Protein AF-A0A2H6FKZ3-F1 (afdb_monomer)

Secondary structure (DSSP, 8-state):
--S--STTTTSEEE-TTS-EEETTSHHHHHHHHHHHHHHHHHHHHHH---HHHHHHHHHHHHHHHHHHHHHHTTTSSSPPPSS---HHHHHHHHHHHHHHHHH--PPSS-B---SSHHHHHHHHHHHHHHHHHHHHHHHHHTT----HHHHHHHHHHHHHHHHHHHHHHHTTSPPPBPPGGGGS----HHHHHHHHHHHHHHHHHHHHHHHHHHHHT---THHHHHHHHHHHHHTSS--

pLDDT: mean 84.77, std 15.31, range [46.84, 98.75]

Mean predicted aligned error: 13.42 Å

Foldseek 3Di:
DDPDDCPCVVQWDAFPQGDIGGCPDLLNVLLVLLVVLLVLLVVLLVQFPDPVSVVVSVVVSVLSVQLSNQSSCLVVNGDHDPDHQDPVLLVVLVVLLVVLVVVDDDDPADWDFDLDDSLNSLLVSLVSLVSSLVSVVVCVVVSSDDDVNSNSNSVSVSSSSNSSSQVSNVVPHHTDHDDVVVVPDCPPPVVVVVCCVVVVVVVVVVVVVVVVCVVVPPPDPVVVVVVVVVVVVVVPPPD

Nearest PDB structures (foldseek):
  3ke5-assembly1_C  TM=8.944E-01  e=6.733E-10  Bacillus cereus ATCC 14579
  3gah-assembly1_A  TM=8.910E-01  e=6.392E-10  Limosilactobacillus reuteri
  3ke4-assembly1_B  TM=8.996E-01  e=1.374E-08  Bacillus cereus ATCC 14579
  7ruv-assembly2_C-4  TM=8.782E-01  e=8.798E-07  Homo sapiens
  7ruu-assembly2_C  TM=8.891E-01  e=1.559E-06  Homo sapiens

Solvent-accessible surface area (backbone atoms only — not comparable to full-atom values): 13290 Å² total; per-residue (Å²): 132,79,89,79,78,72,78,46,75,86,49,34,44,67,37,86,31,66,51,80,41,53,57,86,36,67,53,48,50,34,30,48,30,34,51,52,17,41,50,33,41,50,53,18,41,73,61,44,82,53,66,67,58,37,51,52,48,56,51,50,45,54,49,42,52,35,46,29,54,46,45,34,36,33,81,72,82,45,62,82,76,91,64,70,72,39,66,69,60,34,52,54,47,52,52,54,36,52,61,45,56,77,74,48,89,74,71,91,75,54,64,55,82,64,80,36,70,29,24,35,32,24,52,53,17,27,52,30,34,52,51,23,40,55,44,48,52,50,33,33,76,71,71,42,46,85,68,65,42,51,58,55,33,37,56,49,47,34,54,37,32,49,50,51,19,51,52,57,17,57,76,79,45,70,74,49,69,58,55,74,77,72,64,59,69,80,72,51,63,66,60,60,47,49,51,51,52,56,51,47,52,52,53,53,50,52,53,48,53,54,52,48,49,61,63,73,62,56,76,64,74,64,62,60,55,55,57,54,53,55,61,58,59,70,68,72,80,78,126

Radius of gyration: 34.93 Å; Cα contacts (8 Å, |Δi|>4): 238; chains: 1; bounding box: 94×82×69 Å

Sequence (239 aa):
MKISTKKGDGGYTSTLGGERIPKHHLITEAVGAIDEANSLLGLARASAEDKKIQRIILHVQKDLFVIGAQLSFADGKGRKQKKQISDLSVRWLERLVNELEEVLSLPPGFVAFGGEISASQMDVARTGVRKAERIAVRMQSEGLLENPDLLKYLNRLSDLIFLLAAYEENSGRERKKISLSSLSVQLSDSVFRKWFIVGGFVVISLVMVLSLLLIFHRPSTDTMSEMMNMHMQEGMHKK

Structure (mmCIF, N/CA/C/O backbone):
data_AF-A0A2H6FKZ3-F1
#
_entry.id   AF-A0A2H6FKZ3-F1
#
loop_
_atom_site.group_PDB
_atom_site.id
_atom_site.type_symbol
_atom_site.label_atom_id
_atom_site.label_alt_id
_atom_site.label_comp_id
_atom_site.label_asym_id
_atom_site.label_entity_id
_atom_site.label_seq_id
_atom_site.pdbx_PDB_ins_code
_atom_site.Cartn_x
_atom_site.Cartn_y
_atom_site.Cartn_z
_atom_site.occupancy
_atom_site.B_iso_or_equiv
_atom_site.auth_seq_id
_atom_site.auth_comp_id
_atom_site.auth_asym_id
_atom_site.auth_atom_id
_atom_site.pdbx_PDB_model_num
ATOM 1 N N . MET A 1 1 ? 7.135 -13.875 25.448 1.00 62.00 1 MET A N 1
ATOM 2 C CA . MET A 1 1 ? 5.672 -13.626 25.472 1.00 62.00 1 MET A CA 1
ATOM 3 C C . MET A 1 1 ? 5.014 -14.618 24.514 1.00 62.00 1 MET A C 1
ATOM 5 O O . MET A 1 1 ? 5.587 -14.840 23.455 1.00 62.00 1 MET A O 1
ATOM 9 N N . LYS A 1 2 ? 3.901 -15.281 24.873 1.00 79.56 2 LYS A N 1
ATOM 10 C CA . 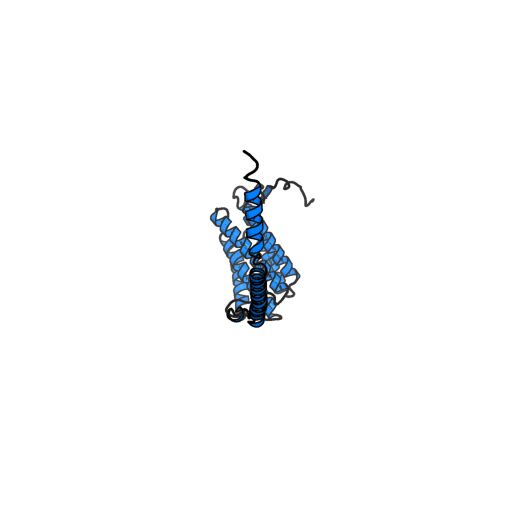LYS A 1 2 ? 3.226 -16.220 23.950 1.00 79.56 2 LYS A CA 1
ATOM 11 C C . LYS A 1 2 ? 2.504 -15.436 22.852 1.00 79.56 2 LYS A C 1
ATOM 13 O O . LYS A 1 2 ? 1.779 -14.500 23.167 1.00 79.56 2 LYS A O 1
ATOM 18 N N . ILE A 1 3 ? 2.688 -15.848 21.598 1.00 84.62 3 ILE A N 1
ATOM 19 C CA . ILE A 1 3 ? 2.020 -15.240 20.436 1.00 84.62 3 ILE A CA 1
ATOM 20 C C . ILE A 1 3 ? 0.513 -15.545 20.466 1.00 84.62 3 ILE A C 1
ATOM 22 O O . ILE A 1 3 ? -0.309 -14.653 20.286 1.00 84.62 3 ILE A O 1
ATOM 26 N N . SER A 1 4 ? 0.130 -16.794 20.755 1.00 90.06 4 SER A N 1
ATOM 27 C CA . SER A 1 4 ? -1.281 -17.191 20.829 1.00 90.06 4 SER A CA 1
ATOM 28 C C . SER A 1 4 ? -1.861 -16.992 22.230 1.00 90.06 4 SER A C 1
ATOM 30 O O . SER A 1 4 ? -1.335 -17.518 23.215 1.00 90.06 4 SER A O 1
ATOM 32 N N . THR A 1 5 ? -2.971 -16.253 22.306 1.00 91.31 5 THR A N 1
ATOM 33 C CA . THR A 1 5 ? -3.713 -15.985 23.551 1.00 91.31 5 THR A CA 1
ATOM 34 C C . THR A 1 5 ? -5.093 -16.644 23.597 1.00 91.31 5 THR A C 1
ATOM 36 O O . THR A 1 5 ? -5.726 -16.603 24.648 1.00 91.31 5 THR A O 1
ATOM 39 N N . LYS A 1 6 ? -5.581 -17.208 22.478 1.00 92.12 6 LYS A N 1
ATOM 40 C CA . LYS A 1 6 ? -6.942 -17.769 22.293 1.00 92.12 6 LYS A CA 1
ATOM 41 C C . LYS A 1 6 ? -8.112 -16.799 22.539 1.00 92.12 6 LYS A C 1
ATOM 43 O O . LYS A 1 6 ? -9.274 -17.145 22.358 1.00 92.12 6 LYS A O 1
ATOM 48 N N . LYS A 1 7 ? -7.841 -15.533 22.883 1.00 91.44 7 LYS A N 1
ATOM 49 C CA . LYS A 1 7 ? -8.878 -14.511 23.127 1.00 91.44 7 LYS A CA 1
ATOM 50 C C . LYS A 1 7 ? -9.714 -14.186 21.882 1.00 91.44 7 LYS A C 1
ATOM 52 O O . LYS A 1 7 ? -10.772 -13.576 22.010 1.00 91.44 7 LYS A O 1
ATOM 57 N N . GLY A 1 8 ? -9.239 -14.551 20.693 1.00 93.69 8 GLY A N 1
ATOM 58 C CA . GLY A 1 8 ? -9.929 -14.301 19.430 1.00 93.69 8 GLY A CA 1
ATOM 59 C C . GLY A 1 8 ? -10.776 -15.460 18.905 1.00 93.69 8 GLY A C 1
ATOM 60 O O . GLY A 1 8 ? -11.327 -15.327 17.810 1.00 93.69 8 GLY A O 1
ATOM 61 N N . ASP A 1 9 ? -10.867 -16.578 19.630 1.00 96.00 9 ASP A N 1
ATOM 62 C CA . ASP A 1 9 ? -11.513 -17.809 19.143 1.00 96.00 9 ASP A CA 1
ATOM 63 C C . ASP A 1 9 ? -13.029 -17.629 18.963 1.00 96.00 9 ASP A C 1
ATOM 65 O O . ASP A 1 9 ? -13.613 -18.179 18.039 1.00 96.00 9 ASP A O 1
ATOM 69 N N . GLY A 1 10 ? -13.651 -16.753 19.758 1.00 96.31 10 GLY A N 1
ATOM 70 C CA . GLY A 1 10 ? -15.064 -16.382 19.613 1.00 96.31 10 GLY A CA 1
ATOM 71 C C . GLY A 1 10 ? -15.379 -15.429 18.451 1.00 96.31 10 GLY A C 1
ATOM 72 O O . GLY A 1 10 ? -16.470 -14.879 18.414 1.00 96.31 10 GLY A O 1
ATOM 73 N N . GLY A 1 11 ? -14.433 -15.157 17.542 1.00 97.00 11 GLY A N 1
ATOM 74 C CA . GLY A 1 11 ? -14.666 -14.289 16.376 1.00 97.00 11 GLY A CA 1
ATOM 75 C C . GLY A 1 11 ? -14.472 -12.785 16.614 1.00 97.00 11 GLY A C 1
ATOM 76 O O . GLY A 1 11 ? -14.743 -11.988 15.717 1.00 97.00 11 GLY A O 1
ATOM 77 N N . TYR A 1 12 ? -13.953 -12.387 17.778 1.00 96.81 12 TYR A N 1
ATOM 78 C CA . TYR A 1 12 ? -13.683 -10.989 18.142 1.00 96.81 12 TYR A CA 1
ATOM 79 C C . TYR A 1 12 ? -12.183 -10.695 18.232 1.00 96.81 12 TYR A C 1
ATOM 81 O O . TYR A 1 12 ? -11.366 -11.591 18.439 1.00 96.81 12 TYR A O 1
ATOM 89 N N . THR A 1 13 ? -11.812 -9.426 18.124 1.00 95.19 13 THR A N 1
ATOM 90 C CA . THR A 1 13 ? -10.448 -8.925 18.328 1.00 95.19 13 THR A CA 1
ATOM 91 C C . THR A 1 13 ? -10.483 -7.583 19.058 1.00 95.19 13 THR A C 1
ATOM 93 O O . THR A 1 13 ? -11.557 -7.014 19.243 1.00 95.19 13 THR A O 1
ATOM 96 N N . SER A 1 14 ? -9.332 -7.098 19.516 1.00 93.06 14 SER A N 1
ATOM 97 C CA . SER A 1 14 ? -9.212 -5.768 20.119 1.00 93.06 14 SER A CA 1
ATOM 98 C C . SER A 1 14 ? -8.507 -4.809 19.167 1.00 93.06 14 SER A C 1
ATOM 100 O O . SER A 1 14 ? -7.463 -5.162 18.618 1.00 93.06 14 SER A O 1
ATOM 102 N N . THR A 1 15 ? -9.054 -3.606 18.993 1.00 9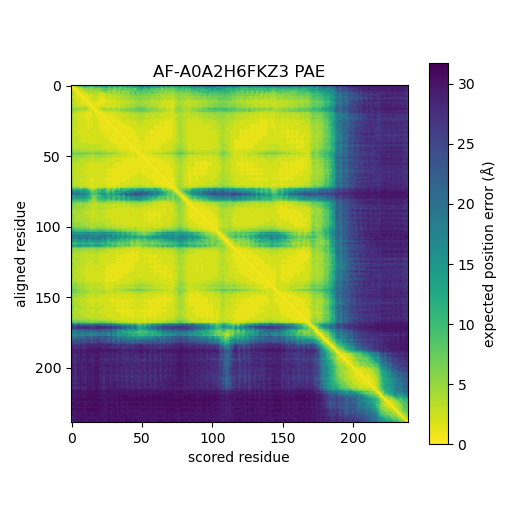2.38 15 THR A N 1
ATOM 103 C CA . THR A 1 15 ? -8.369 -2.499 18.316 1.00 92.38 15 THR A CA 1
ATOM 104 C C . THR A 1 15 ? -7.185 -2.021 19.155 1.00 92.38 15 THR A C 1
ATOM 106 O O . THR A 1 15 ? -7.127 -2.263 20.366 1.00 92.38 15 THR A O 1
ATOM 109 N N . LEU A 1 16 ? -6.236 -1.302 18.548 1.00 88.75 16 LEU A N 1
ATOM 110 C CA . LEU A 1 16 ? -5.185 -0.622 19.315 1.00 88.75 16 LEU A CA 1
ATOM 111 C C . LEU A 1 16 ? -5.764 0.469 20.236 1.00 88.75 16 LEU A C 1
ATOM 113 O O . LEU A 1 16 ? -5.149 0.795 21.256 1.00 88.75 16 LEU A O 1
ATOM 117 N N . GLY A 1 17 ? -6.961 0.977 19.916 1.00 83.12 17 GLY A N 1
ATOM 118 C CA . GLY A 1 17 ? -7.767 1.851 20.772 1.00 83.12 17 GLY A CA 1
ATOM 119 C C . GLY A 1 17 ? -8.284 1.179 22.048 1.00 83.12 17 GLY A C 1
ATOM 120 O O . GLY A 1 17 ? -8.586 1.877 23.015 1.00 83.12 17 GLY A O 1
ATOM 121 N N . GLY A 1 18 ? -8.304 -0.157 22.091 1.00 85.81 18 GLY A N 1
ATOM 122 C CA . GLY A 1 18 ? -8.776 -0.962 23.220 1.00 85.81 18 GLY A CA 1
ATOM 123 C C . GLY A 1 18 ? -10.209 -1.480 23.070 1.00 85.81 18 GLY A C 1
ATOM 124 O O . GLY A 1 18 ? -10.659 -2.248 23.920 1.00 85.81 18 GLY A O 1
ATOM 125 N N . GLU A 1 19 ? -10.913 -1.119 21.996 1.00 88.06 19 GLU A N 1
ATOM 126 C CA . GLU A 1 19 ? -12.279 -1.576 21.731 1.00 88.06 19 GLU A CA 1
ATOM 127 C C . GLU A 1 19 ? -12.292 -3.038 21.274 1.00 88.06 19 GLU A C 1
ATOM 129 O O . GLU A 1 19 ? -11.416 -3.480 20.531 1.00 88.06 19 GLU A O 1
ATOM 134 N N . ARG A 1 20 ? -13.284 -3.817 21.721 1.00 93.12 20 ARG A N 1
ATOM 135 C CA . ARG A 1 20 ? -13.476 -5.210 21.299 1.00 93.12 20 ARG A CA 1
ATOM 136 C C . ARG A 1 20 ? -14.486 -5.251 20.150 1.00 93.12 20 ARG A C 1
ATOM 138 O O . ARG A 1 20 ? -15.674 -5.061 20.378 1.00 93.12 20 ARG A O 1
ATOM 145 N N . ILE A 1 21 ? -14.019 -5.547 18.941 1.00 94.19 21 ILE A N 1
ATOM 146 C CA . ILE A 1 21 ? -14.825 -5.558 17.710 1.00 94.19 21 ILE A CA 1
ATOM 147 C C . ILE A 1 21 ? -14.873 -6.961 17.090 1.00 94.19 21 ILE A C 1
ATOM 149 O O . ILE A 1 21 ? -13.950 -7.758 17.304 1.00 94.19 21 ILE A O 1
ATOM 153 N N . PRO A 1 22 ? -15.927 -7.316 16.334 1.00 96.88 22 PRO A N 1
ATOM 154 C CA . PRO A 1 22 ? -15.927 -8.561 15.575 1.00 96.88 22 PRO A CA 1
ATOM 155 C C . PRO A 1 22 ? -14.852 -8.520 14.477 1.00 96.88 22 PRO A C 1
ATOM 157 O O . PRO A 1 22 ? -14.563 -7.469 13.911 1.00 96.88 22 PRO A O 1
ATOM 160 N N . LYS A 1 23 ? -14.261 -9.670 14.133 1.00 97.44 23 LYS A N 1
ATOM 161 C CA . LYS A 1 23 ? -13.166 -9.756 13.143 1.00 97.44 23 LYS A CA 1
ATOM 162 C C . LYS A 1 23 ? -13.565 -9.344 11.719 1.00 97.44 23 LYS A C 1
ATOM 164 O O . LYS A 1 23 ? -12.689 -9.035 10.924 1.00 97.44 23 LYS A O 1
ATOM 169 N N . HIS A 1 24 ? -14.859 -9.340 11.403 1.00 96.75 24 HIS A N 1
ATOM 170 C CA . HIS A 1 24 ? -15.389 -8.873 10.117 1.00 96.75 24 HIS A CA 1
ATOM 171 C C . HIS A 1 24 ? -15.692 -7.364 10.101 1.00 96.75 24 HIS A C 1
ATOM 173 O O . HIS A 1 24 ? -16.240 -6.861 9.127 1.00 96.75 24 HIS A O 1
ATOM 179 N N . HIS A 1 25 ? -15.396 -6.638 11.184 1.00 96.94 25 HIS A N 1
ATOM 180 C CA . HIS A 1 25 ? -15.590 -5.192 11.242 1.00 96.94 25 HIS A CA 1
ATOM 181 C C . HIS A 1 25 ? -14.667 -4.471 10.250 1.00 96.94 25 HIS A C 1
ATOM 183 O O . HIS A 1 25 ? -13.508 -4.862 10.089 1.00 96.94 25 HIS A O 1
ATOM 189 N N . LEU A 1 26 ? -15.137 -3.363 9.670 1.00 97.00 26 LEU A N 1
ATOM 190 C CA . LEU A 1 26 ? -14.435 -2.627 8.613 1.00 97.00 26 LEU A CA 1
ATOM 191 C C . LEU A 1 26 ? -13.015 -2.183 9.014 1.00 97.00 26 LEU A C 1
ATOM 193 O O . LEU A 1 26 ? -12.083 -2.305 8.227 1.00 97.00 26 LEU A O 1
ATOM 197 N N . ILE A 1 27 ? -12.816 -1.761 10.269 1.00 95.94 27 ILE A N 1
ATOM 198 C CA . ILE A 1 27 ? -11.476 -1.468 10.826 1.00 95.94 27 ILE A CA 1
ATOM 199 C C . ILE A 1 27 ? -10.536 -2.679 10.702 1.00 95.94 27 ILE A C 1
ATOM 201 O O . ILE A 1 27 ? -9.380 -2.532 10.317 1.00 95.94 27 ILE A O 1
ATOM 205 N N . THR A 1 28 ? -11.018 -3.883 11.026 1.00 96.81 28 THR A N 1
ATOM 206 C CA . THR A 1 28 ? -10.193 -5.100 10.957 1.00 96.81 28 THR A CA 1
ATOM 207 C C . THR A 1 28 ? -9.902 -5.478 9.507 1.00 96.81 28 THR A C 1
ATOM 209 O O . THR A 1 28 ? -8.773 -5.851 9.197 1.00 96.81 28 THR A O 1
ATOM 212 N N . GLU A 1 29 ? -10.883 -5.325 8.613 1.00 98.12 29 GLU A N 1
ATOM 213 C CA . GLU A 1 29 ? -10.705 -5.533 7.172 1.00 98.12 29 GLU A CA 1
ATOM 214 C C . GLU A 1 29 ? -9.631 -4.595 6.595 1.00 98.12 29 GLU A C 1
ATOM 216 O O . GLU A 1 29 ? -8.731 -5.042 5.885 1.00 98.12 29 GLU A O 1
ATOM 221 N N . ALA A 1 30 ? -9.670 -3.311 6.959 1.00 97.81 30 ALA A N 1
ATOM 222 C CA . ALA A 1 30 ? -8.716 -2.311 6.491 1.00 97.81 30 ALA A CA 1
ATOM 223 C C . ALA A 1 30 ? -7.293 -2.574 7.000 1.00 97.81 30 ALA A C 1
ATOM 225 O O . ALA A 1 30 ? -6.342 -2.567 6.219 1.00 97.81 30 ALA A O 1
ATOM 226 N N . VAL A 1 31 ? -7.144 -2.858 8.299 1.00 97.62 31 VAL A N 1
ATOM 227 C CA . VAL A 1 31 ? -5.843 -3.200 8.896 1.00 97.62 31 VAL A CA 1
ATOM 228 C C . VAL A 1 31 ? -5.276 -4.476 8.268 1.00 97.62 31 VAL A C 1
ATOM 230 O O . VAL A 1 31 ? -4.093 -4.514 7.939 1.00 97.62 31 VAL A O 1
ATOM 233 N N . GLY A 1 32 ? -6.116 -5.490 8.040 1.00 98.31 32 GLY A N 1
ATOM 234 C CA . GLY A 1 32 ? -5.712 -6.726 7.370 1.00 98.31 32 GLY A CA 1
ATOM 235 C C . GLY A 1 32 ? -5.273 -6.507 5.921 1.00 98.31 32 GLY A C 1
ATOM 236 O O . GLY A 1 32 ? -4.261 -7.058 5.503 1.00 98.31 32 GLY A O 1
ATOM 237 N N . ALA A 1 33 ? -5.974 -5.660 5.163 1.00 98.62 33 ALA A N 1
ATOM 238 C CA . ALA A 1 33 ? -5.594 -5.337 3.788 1.00 98.62 33 ALA A CA 1
ATOM 239 C C . ALA A 1 33 ? -4.255 -4.580 3.705 1.00 98.62 33 ALA A C 1
ATOM 241 O O . ALA A 1 33 ? -3.469 -4.812 2.787 1.00 98.62 33 ALA A O 1
ATOM 242 N N . ILE A 1 34 ? -3.972 -3.702 4.673 1.00 98.56 34 ILE A N 1
ATOM 243 C CA . ILE A 1 34 ? -2.667 -3.039 4.792 1.00 98.56 34 ILE A CA 1
ATOM 244 C C . ILE A 1 34 ? -1.562 -4.048 5.122 1.00 98.56 34 ILE A C 1
ATOM 246 O O . ILE A 1 34 ? -0.491 -3.984 4.521 1.00 98.56 34 ILE A O 1
ATOM 250 N N . ASP A 1 35 ? -1.813 -4.991 6.032 1.00 98.56 35 ASP A N 1
ATOM 251 C CA . ASP A 1 35 ? -0.850 -6.037 6.400 1.00 98.56 35 ASP A CA 1
ATOM 252 C C . ASP A 1 35 ? -0.560 -7.002 5.234 1.00 98.56 35 ASP A C 1
ATOM 254 O O . ASP A 1 35 ? 0.593 -7.354 4.973 1.00 98.56 35 ASP A O 1
ATOM 258 N N . GLU A 1 36 ? -1.588 -7.351 4.455 1.00 98.69 36 GLU A N 1
ATOM 259 C CA . GLU A 1 36 ? -1.465 -8.121 3.213 1.00 98.69 36 GLU A CA 1
ATOM 260 C C . GLU A 1 36 ? -0.582 -7.384 2.191 1.00 98.69 36 GLU A C 1
ATOM 262 O O . GLU A 1 36 ? 0.395 -7.947 1.694 1.00 98.69 36 GLU A O 1
ATOM 267 N N . ALA A 1 37 ? -0.860 -6.101 1.928 1.00 98.69 37 ALA A N 1
ATOM 268 C CA . ALA A 1 37 ? -0.053 -5.280 1.024 1.00 98.69 37 ALA A CA 1
ATOM 269 C C . ALA A 1 37 ? 1.406 -5.155 1.502 1.00 98.69 37 ALA A C 1
ATOM 271 O O . ALA A 1 37 ? 2.343 -5.273 0.710 1.00 98.69 37 ALA A O 1
ATOM 272 N N . ASN A 1 38 ? 1.609 -4.967 2.808 1.00 98.69 38 ASN A N 1
ATOM 273 C CA . ASN A 1 38 ? 2.929 -4.868 3.421 1.00 98.69 38 ASN A CA 1
ATOM 274 C C . ASN A 1 38 ? 3.719 -6.185 3.317 1.00 98.69 38 ASN A C 1
ATOM 276 O O . ASN A 1 38 ? 4.924 -6.175 3.056 1.00 98.69 38 ASN A O 1
ATOM 280 N N . SER A 1 39 ? 3.040 -7.323 3.467 1.00 98.69 39 SER A N 1
ATOM 281 C CA . SER A 1 39 ? 3.627 -8.658 3.318 1.00 98.69 39 SER A CA 1
ATOM 282 C C . SER A 1 39 ? 4.053 -8.936 1.875 1.00 98.69 39 SER A C 1
ATOM 284 O O . SER A 1 39 ? 5.165 -9.414 1.644 1.00 98.69 39 SER A O 1
ATOM 286 N N . LEU A 1 40 ? 3.220 -8.563 0.897 1.00 98.56 40 LEU A N 1
ATOM 287 C CA . LEU A 1 40 ? 3.544 -8.671 -0.531 1.00 98.56 40 LEU A CA 1
ATOM 288 C C . LEU A 1 40 ? 4.756 -7.806 -0.909 1.00 98.56 40 LEU A C 1
ATOM 290 O O . LEU A 1 40 ? 5.651 -8.266 -1.617 1.00 98.56 40 LEU A O 1
ATOM 294 N N . LEU A 1 41 ? 4.843 -6.585 -0.372 1.00 98.56 41 LEU A N 1
ATOM 295 C CA . LEU A 1 41 ? 6.036 -5.745 -0.512 1.00 98.56 41 LEU A CA 1
ATOM 296 C C . LEU A 1 41 ? 7.271 -6.369 0.148 1.00 98.56 41 LEU A C 1
ATOM 298 O O . LEU A 1 41 ? 8.378 -6.235 -0.368 1.00 98.56 41 LEU A O 1
ATOM 302 N N . GLY A 1 42 ? 7.098 -7.072 1.268 1.00 98.50 42 GLY A N 1
ATOM 303 C CA . GLY A 1 42 ? 8.172 -7.822 1.917 1.00 98.50 42 GLY A CA 1
ATOM 304 C C . GLY A 1 42 ? 8.749 -8.911 1.014 1.00 98.50 42 GLY A C 1
ATOM 305 O O . GLY A 1 42 ? 9.970 -9.053 0.947 1.00 98.50 42 GLY A O 1
ATOM 306 N N . LEU A 1 43 ? 7.883 -9.622 0.286 1.00 98.12 43 LEU A N 1
ATOM 307 C CA . LEU A 1 43 ? 8.290 -10.617 -0.703 1.00 98.12 43 LEU A CA 1
ATOM 308 C C . LEU A 1 43 ? 9.077 -9.971 -1.854 1.00 98.12 43 LEU A C 1
ATOM 310 O O . LEU A 1 43 ? 10.195 -10.399 -2.132 1.00 98.12 43 LEU A O 1
ATOM 314 N N . ALA A 1 44 ? 8.547 -8.893 -2.442 1.00 97.44 44 ALA A N 1
ATOM 315 C CA . ALA A 1 44 ? 9.223 -8.144 -3.504 1.00 97.44 44 ALA A CA 1
ATOM 316 C C . ALA A 1 44 ? 10.588 -7.587 -3.064 1.00 97.44 44 ALA A C 1
ATOM 318 O O . ALA A 1 44 ? 11.570 -7.647 -3.797 1.00 97.44 44 ALA A O 1
ATOM 319 N N . ARG A 1 45 ? 10.687 -7.074 -1.832 1.00 98.00 45 ARG A N 1
ATOM 320 C CA . ARG A 1 45 ? 11.949 -6.569 -1.273 1.00 98.00 45 ARG A CA 1
ATOM 321 C C . ARG A 1 45 ? 12.995 -7.665 -1.099 1.00 98.00 45 ARG A C 1
ATOM 323 O O . ARG A 1 45 ? 14.183 -7.383 -1.220 1.00 98.00 45 ARG A O 1
ATOM 330 N N . ALA A 1 46 ? 12.570 -8.871 -0.729 1.00 97.81 46 ALA A N 1
ATOM 331 C CA . ALA A 1 46 ? 13.477 -9.989 -0.498 1.00 97.81 46 ALA A CA 1
ATOM 332 C C . ALA A 1 46 ? 14.069 -10.545 -1.802 1.00 97.81 46 ALA A C 1
ATOM 334 O O . ALA A 1 46 ? 15.172 -11.084 -1.765 1.00 97.81 46 ALA A O 1
ATOM 335 N N . SER A 1 47 ? 13.353 -10.411 -2.922 1.00 95.81 47 SER A N 1
ATOM 336 C CA . SER A 1 47 ? 13.782 -10.875 -4.246 1.00 95.81 47 SER A CA 1
ATOM 337 C C . SER A 1 47 ? 14.470 -9.802 -5.093 1.00 95.81 47 SER A C 1
ATOM 339 O O . SER A 1 47 ? 15.199 -10.160 -6.009 1.00 95.81 47 SER A O 1
ATOM 341 N N . ALA A 1 48 ? 14.254 -8.513 -4.810 1.00 94.56 48 ALA A N 1
ATOM 342 C CA . ALA A 1 48 ? 14.893 -7.420 -5.541 1.00 94.56 48 ALA A CA 1
ATOM 343 C C . ALA A 1 48 ? 16.417 -7.414 -5.351 1.00 94.56 48 ALA A C 1
ATOM 345 O O . ALA A 1 48 ? 16.904 -7.568 -4.226 1.00 94.56 48 ALA A O 1
ATOM 346 N N . GLU A 1 49 ? 17.168 -7.162 -6.422 1.00 90.06 49 GLU A N 1
ATOM 347 C CA . GLU A 1 49 ? 18.634 -7.074 -6.372 1.00 90.06 49 GLU A CA 1
ATOM 348 C C . GLU A 1 49 ? 19.112 -5.643 -6.073 1.00 90.06 49 GLU A C 1
ATOM 350 O O . GLU A 1 49 ? 20.083 -5.446 -5.329 1.00 90.06 49 GLU A O 1
ATOM 355 N N . ASP A 1 50 ? 18.388 -4.630 -6.565 1.00 92.75 50 ASP A N 1
ATOM 356 C CA . ASP A 1 50 ? 18.748 -3.226 -6.377 1.00 92.75 50 ASP A CA 1
ATOM 357 C C . ASP A 1 50 ? 18.551 -2.763 -4.919 1.00 92.75 50 ASP A C 1
ATOM 359 O O . ASP A 1 50 ? 17.447 -2.692 -4.361 1.00 92.75 50 ASP A O 1
ATOM 363 N N . LYS A 1 51 ? 19.658 -2.349 -4.289 1.00 95.25 51 LYS A N 1
ATOM 364 C CA . LYS A 1 51 ? 19.674 -1.781 -2.934 1.00 95.25 51 LYS A CA 1
ATOM 365 C C . LYS A 1 51 ? 18.850 -0.502 -2.803 1.00 95.25 51 LYS A C 1
ATOM 367 O O . LYS A 1 51 ? 18.345 -0.248 -1.706 1.00 95.25 51 LYS A O 1
ATOM 372 N N . LYS A 1 52 ? 18.717 0.311 -3.854 1.00 95.25 52 LYS A N 1
ATOM 373 C CA . LYS A 1 52 ? 17.863 1.506 -3.855 1.00 95.25 52 LYS A CA 1
ATOM 374 C C . LYS A 1 52 ? 16.406 1.095 -3.668 1.00 95.25 52 LYS A C 1
ATOM 376 O O . LYS A 1 52 ? 15.767 1.576 -2.729 1.00 95.25 52 LYS A O 1
ATOM 381 N N . ILE A 1 53 ? 15.923 0.141 -4.462 1.00 95.81 53 ILE A N 1
ATOM 382 C CA . ILE A 1 53 ? 14.560 -0.388 -4.347 1.00 95.81 53 ILE A CA 1
ATOM 383 C C . ILE A 1 53 ? 14.334 -1.021 -2.977 1.00 95.81 53 ILE A C 1
ATOM 385 O O . ILE A 1 53 ? 13.351 -0.700 -2.307 1.00 95.81 53 ILE A O 1
ATOM 389 N N . GLN A 1 54 ? 15.275 -1.841 -2.496 1.00 98.12 54 GLN A N 1
ATOM 390 C CA . GLN A 1 54 ? 15.155 -2.465 -1.176 1.00 98.12 54 GLN A CA 1
ATOM 391 C C . GLN A 1 54 ? 14.955 -1.432 -0.052 1.00 98.12 54 GLN A C 1
ATOM 393 O O . GLN A 1 54 ? 14.149 -1.651 0.859 1.00 98.12 54 GLN A O 1
ATOM 398 N N . ARG A 1 55 ? 15.668 -0.297 -0.106 1.00 98.44 55 ARG A N 1
ATOM 399 C CA . ARG A 1 55 ? 15.540 0.795 0.876 1.00 98.44 55 ARG A CA 1
ATOM 400 C C . ARG A 1 55 ? 14.214 1.538 0.749 1.00 98.44 55 ARG A C 1
ATOM 402 O O . ARG A 1 55 ? 13.608 1.828 1.781 1.00 98.44 55 ARG A O 1
ATOM 409 N N . ILE A 1 56 ? 13.771 1.834 -0.476 1.00 98.50 56 ILE A N 1
ATOM 410 C CA . ILE A 1 56 ? 12.485 2.500 -0.732 1.00 98.50 56 ILE A CA 1
ATOM 411 C C . ILE A 1 56 ? 11.344 1.633 -0.202 1.00 98.50 56 ILE A C 1
ATOM 413 O O . ILE A 1 56 ? 10.549 2.107 0.609 1.00 98.50 56 ILE A O 1
ATOM 417 N N . ILE A 1 57 ? 11.316 0.344 -0.563 1.00 98.62 57 ILE A N 1
ATOM 418 C CA . ILE A 1 57 ? 10.281 -0.577 -0.086 1.00 98.62 57 ILE A CA 1
ATOM 419 C C . ILE A 1 57 ? 10.318 -0.672 1.440 1.00 98.62 57 ILE A C 1
ATOM 421 O O . ILE A 1 57 ? 9.276 -0.563 2.075 1.00 98.62 57 ILE A O 1
ATOM 425 N N . LEU A 1 58 ? 11.493 -0.797 2.066 1.00 98.62 58 LEU A N 1
ATOM 426 C CA . LEU A 1 58 ? 11.583 -0.844 3.530 1.00 98.62 58 LEU A CA 1
ATOM 427 C C . LEU A 1 58 ? 11.029 0.425 4.203 1.00 98.62 58 LEU A C 1
ATOM 429 O O . LEU A 1 58 ? 10.476 0.337 5.300 1.00 98.62 58 LEU A O 1
ATOM 433 N N . HIS A 1 59 ? 11.189 1.598 3.585 1.00 98.62 59 HIS A N 1
ATOM 434 C CA . HIS A 1 59 ? 10.579 2.834 4.077 1.00 98.62 59 HIS A CA 1
ATOM 435 C C . HIS A 1 59 ? 9.051 2.768 3.977 1.00 98.62 59 HIS A C 1
ATOM 437 O O . HIS A 1 59 ? 8.372 2.956 4.984 1.00 9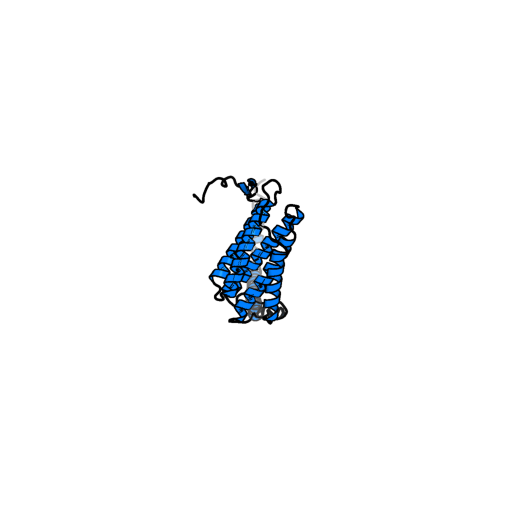8.62 59 HIS A O 1
ATOM 443 N N . VAL A 1 60 ? 8.524 2.379 2.814 1.00 98.62 60 VAL A N 1
ATOM 444 C CA . VAL A 1 60 ? 7.085 2.168 2.597 1.00 98.62 60 VAL A CA 1
ATOM 445 C C . VAL A 1 60 ? 6.505 1.162 3.595 1.00 98.62 60 VAL A C 1
ATOM 447 O O . VAL A 1 60 ? 5.454 1.414 4.172 1.00 98.62 60 VAL A O 1
ATOM 450 N N . GLN A 1 61 ? 7.189 0.047 3.872 1.00 98.75 61 GLN A N 1
ATOM 451 C CA . GLN A 1 61 ? 6.724 -0.942 4.854 1.00 98.75 61 GLN A CA 1
ATOM 452 C C . GLN A 1 61 ? 6.547 -0.323 6.253 1.00 98.75 61 GLN A C 1
ATOM 454 O O . GLN A 1 61 ? 5.605 -0.657 6.973 1.00 98.75 61 GLN A O 1
ATOM 459 N N . LYS A 1 62 ? 7.427 0.610 6.648 1.00 98.31 62 LYS A N 1
ATOM 460 C CA . LYS A 1 62 ? 7.307 1.343 7.922 1.00 98.31 62 LYS A CA 1
ATOM 461 C C . LYS A 1 62 ? 6.115 2.295 7.917 1.00 98.31 62 LYS A C 1
ATOM 463 O O . LYS A 1 62 ? 5.431 2.392 8.934 1.00 98.31 62 LYS A O 1
ATOM 468 N N . ASP A 1 63 ? 5.858 2.967 6.803 1.00 98.31 63 ASP A N 1
ATOM 469 C CA . ASP A 1 63 ? 4.688 3.832 6.652 1.00 98.31 63 ASP A CA 1
ATOM 470 C C . ASP A 1 63 ? 3.387 3.022 6.656 1.00 98.31 63 ASP A C 1
ATOM 472 O O . ASP A 1 63 ? 2.444 3.397 7.348 1.00 98.31 63 ASP A O 1
ATOM 476 N N . LEU A 1 64 ? 3.348 1.855 6.005 1.00 98.44 64 LEU A N 1
ATOM 477 C CA . LEU A 1 64 ? 2.201 0.942 6.060 1.00 98.44 64 LEU A CA 1
ATOM 478 C C . LEU A 1 64 ? 1.919 0.453 7.488 1.00 98.44 64 LEU A C 1
ATOM 480 O O . LEU A 1 64 ? 0.758 0.377 7.881 1.00 98.44 64 LEU A O 1
ATOM 484 N N . PHE A 1 65 ? 2.942 0.208 8.317 1.00 97.06 65 PHE A N 1
ATOM 485 C CA . PHE A 1 65 ? 2.722 -0.061 9.745 1.00 97.06 65 PHE A CA 1
ATOM 486 C C . PHE A 1 65 ? 2.091 1.129 10.481 1.00 97.06 65 PHE A C 1
ATOM 488 O O . PHE A 1 65 ? 1.217 0.935 11.328 1.00 97.06 65 PHE A O 1
ATOM 495 N N . VAL A 1 66 ? 2.509 2.360 10.167 1.00 96.25 66 VAL A N 1
ATOM 496 C CA . VAL A 1 66 ? 1.904 3.577 10.736 1.00 96.25 66 VAL A CA 1
ATOM 497 C C . VAL A 1 66 ? 0.446 3.706 10.298 1.00 96.25 66 VAL A C 1
ATOM 499 O O . VAL A 1 66 ? -0.404 3.963 11.150 1.00 96.25 66 VAL A O 1
ATOM 502 N N . ILE A 1 67 ? 0.152 3.463 9.018 1.00 96.81 67 ILE A N 1
ATOM 503 C CA . ILE A 1 67 ? -1.204 3.466 8.450 1.00 96.81 67 ILE A CA 1
ATOM 504 C C . ILE A 1 67 ? -2.078 2.411 9.125 1.00 96.81 67 ILE A C 1
ATOM 506 O O . ILE A 1 67 ? -3.163 2.737 9.595 1.00 96.81 67 ILE A O 1
ATOM 510 N N . GLY A 1 68 ? -1.610 1.166 9.233 1.00 96.25 68 GLY A N 1
ATOM 511 C CA . GLY A 1 68 ? -2.355 0.096 9.898 1.00 96.25 68 GLY A CA 1
ATOM 512 C C . GLY A 1 68 ? -2.660 0.442 11.356 1.00 96.25 68 GLY A C 1
ATOM 513 O O . GLY A 1 68 ? -3.784 0.268 11.823 1.00 96.25 68 GLY A O 1
ATOM 514 N N . ALA A 1 69 ? -1.694 1.029 12.065 1.00 93.75 69 ALA A N 1
ATOM 515 C CA . ALA A 1 69 ? -1.944 1.528 13.407 1.00 93.75 69 ALA A CA 1
ATOM 516 C C . ALA A 1 69 ? -2.979 2.672 13.411 1.00 93.75 69 ALA A C 1
ATOM 518 O O . ALA A 1 69 ? -3.867 2.651 14.256 1.00 93.75 69 ALA A O 1
ATOM 519 N N . GLN A 1 70 ? -2.935 3.599 12.450 1.00 93.19 70 GLN A N 1
ATOM 520 C CA . GLN A 1 70 ? -3.878 4.719 12.329 1.00 93.19 70 GLN A CA 1
ATOM 521 C C . GLN A 1 70 ? -5.309 4.260 12.106 1.00 93.19 70 GLN A C 1
ATOM 523 O O . GLN A 1 70 ? -6.214 4.694 12.815 1.00 93.19 70 GLN A O 1
ATOM 528 N N . LEU A 1 71 ? -5.496 3.319 11.185 1.00 94.25 71 LEU A N 1
ATOM 529 C CA . LEU A 1 71 ? -6.792 2.707 10.915 1.00 94.25 71 LEU A CA 1
ATOM 530 C C . LEU A 1 71 ? -7.314 1.935 12.131 1.00 94.25 71 LEU A C 1
ATOM 532 O O . LEU A 1 71 ? -8.514 1.914 12.371 1.00 94.25 71 LEU A O 1
ATOM 536 N N . SER A 1 72 ? -6.434 1.352 12.951 1.00 92.75 72 SER A N 1
ATOM 537 C CA . SER A 1 72 ? -6.840 0.670 14.185 1.00 92.75 72 SER A CA 1
ATOM 538 C C . SER A 1 72 ? -7.344 1.620 15.284 1.00 92.75 72 SER A C 1
ATOM 540 O O . SER A 1 72 ? -8.004 1.160 16.207 1.00 92.75 72 SER A O 1
ATOM 542 N N . PHE A 1 73 ? -7.071 2.926 15.207 1.00 89.69 73 PHE A N 1
ATOM 543 C CA . PHE A 1 73 ? -7.593 3.940 16.142 1.00 89.69 73 PHE A CA 1
ATOM 544 C C . PHE A 1 73 ? -8.810 4.713 15.594 1.00 89.69 73 PHE A C 1
ATOM 546 O O . PHE A 1 73 ? -9.261 5.670 16.220 1.00 89.69 73 PHE A O 1
ATOM 553 N N . ALA A 1 74 ? -9.341 4.305 14.438 1.00 80.25 74 ALA A N 1
ATOM 554 C CA . ALA A 1 74 ? -10.430 4.963 13.712 1.00 80.25 74 ALA A CA 1
ATOM 555 C C . ALA A 1 74 ? -11.766 5.067 14.474 1.00 80.25 74 ALA A C 1
ATOM 557 O O . ALA A 1 74 ? -12.600 5.894 14.128 1.00 80.25 74 ALA A O 1
ATOM 558 N N . ASP A 1 75 ? -11.986 4.246 15.506 1.00 74.69 75 ASP A N 1
ATOM 559 C CA . ASP A 1 75 ? -13.231 4.254 16.287 1.00 74.69 75 ASP A CA 1
ATOM 560 C C . ASP A 1 75 ? -13.438 5.536 17.122 1.00 74.69 75 ASP A C 1
ATOM 562 O O . ASP A 1 75 ? -14.543 5.783 17.605 1.00 74.69 75 ASP A O 1
ATOM 566 N N . GLY A 1 76 ? -12.390 6.354 17.301 1.00 66.69 76 GLY A N 1
ATOM 567 C CA . GLY A 1 76 ? -12.435 7.637 18.010 1.00 66.69 76 GLY A CA 1
ATOM 568 C C . GLY A 1 76 ? -12.709 7.543 19.518 1.00 66.69 76 GLY A C 1
ATOM 569 O O . GLY A 1 76 ? -12.684 8.563 20.207 1.00 66.69 76 GLY A O 1
ATOM 570 N N . LYS A 1 77 ? -12.942 6.340 20.056 1.00 65.12 77 LYS A N 1
ATOM 571 C CA . LYS A 1 77 ? -13.352 6.100 21.453 1.00 65.12 77 LYS A CA 1
ATOM 572 C C . LYS A 1 77 ? -12.176 5.778 22.376 1.00 65.12 77 LYS A C 1
ATOM 574 O O . LYS A 1 77 ? -12.344 5.715 23.594 1.00 65.12 77 LYS A O 1
ATOM 579 N N . GLY A 1 78 ? -10.994 5.561 21.802 1.00 63.19 78 GLY A N 1
ATOM 580 C CA . GLY A 1 78 ? -9.779 5.168 22.509 1.00 63.19 78 GLY A CA 1
ATOM 581 C C . GLY A 1 78 ? -8.696 6.248 22.604 1.00 63.19 78 GLY A C 1
ATOM 582 O O . GLY A 1 78 ? -8.915 7.453 22.482 1.00 63.19 78 GLY A O 1
ATOM 583 N N . ARG A 1 79 ? -7.462 5.792 22.842 1.00 66.12 79 ARG A N 1
ATOM 584 C CA . ARG A 1 79 ? -6.262 6.646 22.844 1.00 66.12 79 ARG A CA 1
ATOM 585 C C . ARG A 1 79 ? -5.985 7.172 21.433 1.00 66.12 79 ARG A C 1
ATOM 587 O O . ARG A 1 79 ? -6.086 6.421 20.475 1.00 66.12 79 ARG A O 1
ATOM 594 N N . LYS A 1 80 ? -5.547 8.427 21.298 1.00 68.00 80 LYS A N 1
ATOM 595 C CA . LYS A 1 80 ? -5.116 8.966 19.997 1.00 68.00 80 LYS A CA 1
ATOM 596 C C . LYS A 1 80 ? -3.753 8.403 19.586 1.00 68.00 80 LYS A C 1
ATOM 598 O O . LYS A 1 80 ? -2.832 8.317 20.404 1.00 68.00 80 LYS A O 1
ATOM 603 N N . GLN A 1 81 ? -3.601 8.069 18.307 1.00 78.00 81 GLN A N 1
ATOM 604 C CA . GLN A 1 81 ? -2.316 7.653 17.754 1.00 78.00 81 GLN A CA 1
ATOM 605 C C . GLN A 1 81 ? -1.342 8.839 17.681 1.00 78.00 81 GLN A C 1
ATOM 607 O O . GLN A 1 81 ? -1.682 9.899 17.157 1.00 78.00 81 GLN A O 1
ATOM 612 N N . LYS A 1 82 ? -0.111 8.646 18.174 1.00 79.50 82 LYS A N 1
ATOM 613 C CA . LYS A 1 82 ? 0.924 9.697 18.210 1.00 79.50 82 LYS A CA 1
ATOM 614 C C . LYS A 1 82 ? 1.580 9.983 16.857 1.00 79.50 82 LYS A C 1
ATOM 616 O O . LYS A 1 82 ? 1.944 11.121 16.597 1.00 79.50 82 LYS A O 1
ATOM 621 N N . LYS A 1 83 ? 1.789 8.955 16.032 1.00 87.69 83 LYS A N 1
ATOM 622 C CA . LYS A 1 83 ? 2.428 9.074 14.716 1.00 87.69 83 LYS A CA 1
ATOM 623 C C . LYS A 1 83 ? 1.386 8.784 13.652 1.00 87.69 83 LYS A C 1
ATOM 625 O O . LYS A 1 83 ? 0.766 7.736 13.730 1.00 87.69 83 LYS A O 1
ATOM 630 N N . GLN A 1 84 ? 1.230 9.683 12.694 1.00 92.06 84 GLN A N 1
ATOM 631 C CA . GLN A 1 84 ? 0.264 9.569 11.606 1.00 92.06 84 GLN A CA 1
ATOM 632 C C . GLN A 1 84 ? 0.958 9.840 10.276 1.00 92.06 84 GLN A C 1
ATOM 634 O O . GLN A 1 84 ? 2.018 10.473 10.251 1.00 92.06 84 GLN A O 1
ATOM 639 N N . ILE A 1 85 ? 0.357 9.367 9.187 1.00 95.69 85 ILE A N 1
ATOM 640 C CA . ILE A 1 85 ? 0.736 9.827 7.850 1.00 95.69 85 ILE A CA 1
ATOM 641 C C . ILE A 1 85 ? 0.373 11.300 7.715 1.00 95.69 85 ILE A C 1
ATOM 643 O O . ILE A 1 85 ? -0.692 11.732 8.159 1.00 95.69 85 ILE A O 1
ATOM 647 N N . SER A 1 86 ? 1.279 12.059 7.112 1.00 96.25 86 SER A N 1
ATOM 648 C CA . SER A 1 86 ? 1.126 13.487 6.871 1.00 96.25 86 SER A CA 1
ATOM 649 C C . SER A 1 86 ? 1.451 13.827 5.424 1.00 96.25 86 SER A C 1
ATOM 651 O O . SER A 1 86 ? 2.033 13.023 4.692 1.00 96.25 86 SER A O 1
ATOM 653 N N . ASP A 1 87 ? 1.146 15.059 5.038 1.00 97.19 87 ASP A N 1
ATOM 654 C CA . ASP A 1 87 ? 1.554 15.661 3.770 1.00 97.19 87 ASP A CA 1
ATOM 655 C C . ASP A 1 87 ? 3.049 15.458 3.434 1.00 97.19 87 ASP A C 1
ATOM 657 O O . ASP A 1 87 ? 3.401 15.222 2.282 1.00 97.19 87 ASP A O 1
ATOM 661 N N . LEU A 1 88 ? 3.946 15.438 4.431 1.00 97.69 88 LEU A N 1
ATOM 662 C CA . LEU A 1 88 ? 5.373 15.162 4.201 1.00 97.69 88 LEU A CA 1
ATOM 663 C C . LEU A 1 88 ? 5.624 13.747 3.658 1.00 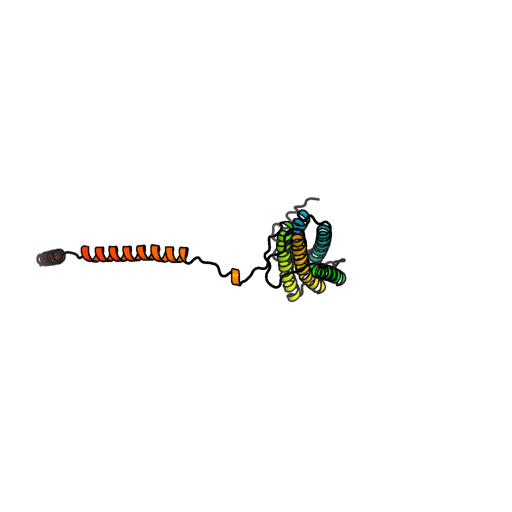97.69 88 LEU A C 1
ATOM 665 O O . LEU A 1 88 ? 6.484 13.566 2.796 1.00 97.69 88 LEU A O 1
ATOM 669 N N . SER A 1 89 ? 4.877 12.751 4.143 1.00 97.88 89 SER A N 1
ATOM 670 C CA . SER A 1 89 ? 4.943 11.376 3.636 1.00 97.88 89 SER A CA 1
ATOM 671 C C . SER A 1 89 ? 4.433 11.292 2.196 1.00 97.88 89 SER A C 1
ATOM 673 O O . SER A 1 89 ? 5.007 10.571 1.386 1.00 97.88 89 SER A O 1
ATOM 675 N N . VAL A 1 90 ? 3.384 12.053 1.861 1.00 98.50 90 VAL A N 1
ATOM 676 C CA . VAL A 1 90 ? 2.829 12.113 0.499 1.00 98.50 90 VAL A CA 1
ATOM 677 C C . VAL A 1 90 ? 3.834 12.750 -0.461 1.00 98.50 90 VAL A C 1
ATOM 679 O O . VAL A 1 90 ? 4.187 12.134 -1.463 1.00 98.50 90 VAL A O 1
ATOM 682 N N . ARG A 1 91 ? 4.391 13.915 -0.110 1.00 98.38 91 ARG A N 1
ATOM 683 C CA . ARG A 1 91 ? 5.413 14.597 -0.924 1.00 98.38 91 ARG A CA 1
ATOM 684 C C . ARG A 1 91 ? 6.663 13.751 -1.142 1.00 98.38 91 ARG A C 1
ATOM 686 O O . ARG A 1 91 ? 7.312 13.852 -2.181 1.00 98.38 91 ARG A O 1
ATOM 693 N N . TRP A 1 92 ? 7.026 12.917 -0.165 1.00 98.44 92 TRP A N 1
ATOM 694 C CA . TRP A 1 92 ? 8.136 11.982 -0.322 1.00 98.44 92 TRP A CA 1
ATOM 695 C C . TRP A 1 92 ? 7.871 10.961 -1.439 1.00 98.44 92 TRP A C 1
ATOM 697 O O . TRP A 1 92 ? 8.779 10.714 -2.235 1.00 98.44 92 TRP A O 1
ATOM 707 N N . LEU A 1 93 ? 6.645 10.425 -1.534 1.00 98.50 93 LEU A N 1
ATOM 708 C CA . LEU A 1 93 ? 6.239 9.541 -2.632 1.00 98.50 93 LEU A CA 1
ATOM 709 C C . LEU A 1 93 ? 6.215 10.282 -3.969 1.00 98.50 93 LEU A C 1
ATOM 711 O O . LEU A 1 93 ? 6.780 9.785 -4.935 1.00 98.50 93 LEU A O 1
ATOM 715 N N . GLU A 1 94 ? 5.604 11.468 -4.019 1.00 98.25 94 GLU A N 1
ATOM 716 C CA . GLU A 1 94 ? 5.488 12.272 -5.247 1.00 98.25 94 GLU A CA 1
ATOM 717 C C . GLU A 1 94 ? 6.856 12.599 -5.844 1.00 98.25 94 GLU A C 1
ATOM 719 O O . GLU A 1 94 ? 7.063 12.471 -7.046 1.00 98.25 94 GLU A O 1
ATOM 724 N N . ARG A 1 95 ? 7.832 12.944 -4.999 1.00 98.38 95 ARG A N 1
ATOM 725 C CA . ARG A 1 95 ? 9.203 13.163 -5.460 1.00 98.38 95 ARG A CA 1
ATOM 726 C C . ARG A 1 95 ? 9.805 11.904 -6.089 1.00 98.38 95 ARG A C 1
ATOM 728 O O . ARG A 1 95 ? 10.420 12.005 -7.141 1.00 98.38 95 ARG A O 1
ATOM 735 N N . LEU A 1 96 ? 9.637 10.734 -5.467 1.00 97.81 96 LEU A N 1
ATOM 736 C CA . LEU A 1 96 ? 10.149 9.476 -6.024 1.00 97.81 96 LEU A CA 1
ATOM 737 C C . LEU A 1 96 ? 9.448 9.089 -7.328 1.00 97.81 96 LEU A C 1
ATOM 739 O O . LEU A 1 96 ? 10.095 8.547 -8.217 1.00 97.81 96 LEU A O 1
ATOM 743 N N . VAL A 1 97 ? 8.145 9.359 -7.431 1.00 96.81 97 VAL A N 1
ATOM 744 C CA . VAL A 1 97 ? 7.373 9.184 -8.667 1.00 96.81 97 VAL A CA 1
ATOM 745 C C . VAL A 1 97 ? 7.986 10.039 -9.774 1.00 96.81 97 VAL A C 1
ATOM 747 O O . VAL A 1 97 ? 8.408 9.479 -10.779 1.00 96.81 97 VAL A O 1
ATOM 750 N N . ASN A 1 98 ? 8.153 11.345 -9.546 1.00 95.94 98 ASN A N 1
ATOM 751 C CA . ASN A 1 98 ? 8.740 12.256 -10.532 1.00 95.94 98 ASN A CA 1
ATOM 752 C C . ASN A 1 98 ? 10.161 11.826 -10.942 1.00 95.94 98 ASN A C 1
ATOM 754 O O . ASN A 1 98 ? 10.465 11.749 -12.127 1.00 95.94 98 ASN A O 1
ATOM 758 N N . GLU A 1 99 ? 11.019 11.479 -9.973 1.00 94.88 99 GLU A N 1
ATOM 759 C CA . GLU A 1 99 ? 12.383 10.993 -10.242 1.00 94.88 99 GLU A CA 1
ATOM 760 C C . GLU A 1 99 ? 12.397 9.729 -11.119 1.00 94.88 99 GLU A C 1
ATOM 762 O O . GLU A 1 99 ? 13.295 9.556 -11.942 1.00 94.88 99 GLU A O 1
ATOM 767 N N . LEU A 1 100 ? 11.437 8.817 -10.930 1.00 92.94 100 LEU A N 1
ATOM 768 C CA . LEU A 1 100 ? 11.337 7.591 -11.722 1.00 92.94 100 LEU A CA 1
ATOM 769 C C . LEU A 1 100 ? 10.738 7.852 -13.107 1.00 92.94 100 LEU A C 1
ATOM 771 O O . LEU A 1 100 ? 11.199 7.261 -14.078 1.00 92.94 100 LEU A O 1
ATOM 775 N N . GLU A 1 101 ? 9.749 8.734 -13.221 1.00 91.69 101 GLU A N 1
ATOM 776 C CA . GLU A 1 101 ? 9.165 9.120 -14.510 1.00 91.69 101 GLU A CA 1
ATOM 777 C C . GLU A 1 101 ? 10.179 9.820 -15.422 1.00 91.69 101 GLU A C 1
ATOM 779 O O . GLU A 1 101 ? 10.169 9.588 -16.627 1.00 91.69 101 GLU A O 1
ATOM 784 N N . GLU A 1 102 ? 11.099 10.614 -14.867 1.00 91.06 102 GLU A N 1
ATOM 785 C CA . GLU A 1 102 ? 12.162 11.267 -15.644 1.00 91.06 102 GLU A CA 1
ATOM 786 C C . GLU A 1 102 ? 13.154 10.272 -16.266 1.00 91.06 102 GLU A C 1
ATOM 788 O O . GLU A 1 102 ? 13.684 10.518 -17.351 1.00 91.06 102 GLU A O 1
ATOM 793 N N . VAL A 1 103 ? 13.419 9.146 -15.593 1.00 88.75 103 VAL A N 1
ATOM 794 C CA . VAL A 1 103 ? 14.399 8.147 -16.057 1.00 88.75 103 VAL A CA 1
ATOM 795 C C . VAL A 1 103 ? 13.769 6.997 -16.843 1.00 88.75 103 VAL A C 1
ATOM 797 O O . VAL A 1 103 ? 14.483 6.272 -17.537 1.00 88.75 103 VAL A O 1
ATOM 800 N N . LEU A 1 104 ? 12.452 6.797 -16.742 1.00 87.94 104 LEU A N 1
ATOM 801 C CA . LEU A 1 104 ? 11.738 5.714 -17.415 1.00 87.94 104 LEU A CA 1
ATOM 802 C C . LEU A 1 104 ? 11.057 6.200 -18.694 1.00 87.94 104 LEU A C 1
ATOM 804 O O . LEU A 1 104 ? 10.153 7.028 -18.665 1.00 87.94 104 LEU A O 1
ATOM 808 N N . SER A 1 105 ? 11.395 5.585 -19.829 1.00 79.44 105 SER A N 1
ATOM 809 C CA . SER A 1 105 ? 10.595 5.718 -21.049 1.00 79.44 105 SER A CA 1
ATOM 810 C C . SER A 1 105 ? 9.490 4.660 -21.057 1.00 79.44 105 SER A C 1
ATOM 812 O O . SER A 1 105 ? 9.706 3.516 -21.454 1.00 79.44 105 SER A O 1
ATOM 814 N N . LEU A 1 106 ? 8.303 5.012 -20.557 1.00 78.25 106 LEU A N 1
ATOM 815 C CA . LEU A 1 106 ? 7.160 4.098 -20.551 1.00 78.25 106 LEU A CA 1
ATOM 816 C C . LEU A 1 106 ? 6.391 4.169 -21.880 1.00 78.25 106 LEU A C 1
ATOM 818 O O . LEU A 1 106 ? 6.009 5.260 -22.313 1.00 78.25 106 LEU A O 1
ATOM 822 N N . PRO A 1 107 ? 6.097 3.027 -22.530 1.00 71.81 107 PRO A N 1
ATOM 823 C CA . PRO A 1 107 ? 5.296 3.035 -23.743 1.00 71.81 107 PRO A CA 1
ATOM 824 C C . PRO A 1 107 ? 3.845 3.437 -23.428 1.00 71.81 107 PRO A C 1
ATOM 826 O O . PRO A 1 107 ? 3.279 2.988 -22.428 1.00 71.81 107 PRO A O 1
ATOM 829 N N . PRO A 1 108 ? 3.180 4.218 -24.298 1.00 69.19 108 PRO A N 1
ATOM 830 C CA . PRO A 1 108 ? 1.788 4.594 -24.081 1.00 69.19 108 PRO A CA 1
ATOM 831 C C . PRO A 1 108 ? 0.868 3.373 -24.217 1.00 69.19 108 PRO A C 1
ATOM 833 O O . PRO A 1 108 ? 0.931 2.662 -25.226 1.00 69.19 108 PRO A O 1
ATOM 836 N N . GLY A 1 109 ? -0.037 3.167 -23.258 1.00 71.19 109 GLY A N 1
ATOM 837 C CA . GLY A 1 109 ? -1.046 2.099 -23.269 1.00 71.19 109 GLY A CA 1
ATOM 838 C C . GLY A 1 109 ? -0.807 1.012 -22.217 1.00 71.19 109 GLY A C 1
ATOM 839 O O . GLY A 1 109 ? -0.063 1.205 -21.263 1.00 71.19 109 GLY A O 1
ATOM 840 N N . PHE A 1 110 ? -1.474 -0.136 -22.369 1.00 76.81 110 PHE A N 1
ATOM 841 C CA . PHE A 1 110 ? -1.319 -1.254 -21.435 1.00 76.81 110 PHE A CA 1
ATOM 842 C C . PHE A 1 110 ? 0.040 -1.936 -21.602 1.00 76.81 110 PHE A C 1
ATOM 844 O O . PHE A 1 110 ? 0.488 -2.199 -22.720 1.00 76.81 110 PHE A O 1
ATOM 851 N N . VAL A 1 111 ? 0.662 -2.269 -20.475 1.00 80.44 111 VAL A N 1
ATOM 852 C CA . VAL A 1 111 ? 1.936 -2.988 -20.410 1.00 80.44 111 VAL A CA 1
ATOM 853 C C . VAL A 1 111 ? 1.718 -4.404 -19.896 1.00 80.44 111 VAL A C 1
ATOM 855 O O . VAL A 1 111 ? 0.847 -4.640 -19.057 1.00 80.44 111 VAL A O 1
ATOM 858 N N . ALA A 1 112 ? 2.501 -5.348 -20.410 1.00 80.06 112 ALA A N 1
ATOM 859 C CA . ALA A 1 112 ? 2.572 -6.685 -19.846 1.00 80.06 112 ALA A CA 1
ATOM 860 C C . ALA A 1 112 ? 3.334 -6.658 -18.514 1.00 80.06 112 ALA A C 1
ATOM 862 O O . ALA A 1 112 ? 4.337 -5.960 -18.383 1.00 80.06 112 ALA A O 1
ATOM 863 N N . PHE A 1 113 ? 2.855 -7.443 -17.552 1.00 84.38 113 PHE A N 1
ATOM 864 C CA . PHE A 1 113 ? 3.566 -7.756 -16.312 1.00 84.38 113 PHE A CA 1
ATOM 865 C C . PHE A 1 113 ? 4.342 -9.063 -16.499 1.00 84.38 113 PHE A C 1
ATOM 867 O O . PHE A 1 113 ? 3.967 -9.874 -17.352 1.00 84.38 113 PHE A O 1
ATOM 874 N N . GLY A 1 114 ? 5.366 -9.313 -15.683 1.00 78.94 114 GLY A N 1
ATOM 875 C CA . GLY A 1 114 ? 6.039 -10.615 -15.685 1.00 78.94 114 GLY A CA 1
ATOM 876 C C . GLY A 1 114 ? 7.442 -10.638 -16.279 1.00 78.94 114 GLY A C 1
ATOM 877 O O . GLY A 1 114 ? 7.922 -11.727 -16.584 1.00 78.94 114 GLY A O 1
ATOM 878 N N . GLY A 1 115 ? 8.083 -9.485 -16.504 1.00 82.94 115 GLY A N 1
ATOM 879 C CA . GLY A 1 115 ? 9.428 -9.437 -17.084 1.00 82.94 115 GLY A CA 1
ATOM 880 C C . GLY A 1 115 ? 10.494 -9.984 -16.135 1.00 82.94 115 GLY A C 1
ATOM 881 O O . GLY A 1 115 ? 11.378 -10.720 -16.576 1.00 82.94 115 GLY A O 1
ATOM 882 N N . GLU A 1 116 ? 10.346 -9.679 -14.842 1.00 89.00 116 GLU A N 1
ATOM 883 C CA . GLU A 1 116 ? 11.222 -10.112 -13.748 1.00 89.00 116 GLU A CA 1
ATOM 884 C C . GLU A 1 116 ? 10.425 -10.529 -12.501 1.00 89.00 116 GLU A C 1
ATOM 886 O O . GLU A 1 116 ? 9.290 -10.088 -12.283 1.00 89.00 116 GLU A O 1
ATOM 891 N N . ILE A 1 117 ? 11.006 -11.393 -11.657 1.00 93.38 117 ILE A N 1
ATOM 892 C CA . ILE A 1 117 ? 10.321 -11.948 -10.471 1.00 93.38 117 ILE A CA 1
ATOM 893 C C . ILE A 1 117 ? 9.997 -10.849 -9.453 1.00 93.38 117 ILE A C 1
ATOM 895 O O . ILE A 1 117 ? 8.852 -10.752 -9.001 1.00 93.38 117 ILE A O 1
ATOM 899 N N . SER A 1 118 ? 10.981 -10.023 -9.095 1.00 94.00 118 SER A N 1
ATOM 900 C CA . SER A 1 118 ? 10.812 -8.936 -8.124 1.00 94.00 118 SER A CA 1
ATOM 901 C C . SER A 1 118 ? 9.803 -7.900 -8.624 1.00 94.00 118 SER A C 1
ATOM 903 O O . SER A 1 118 ? 8.884 -7.538 -7.888 1.00 94.00 118 SER A O 1
ATOM 905 N N . ALA A 1 119 ? 9.880 -7.512 -9.900 1.00 94.19 119 ALA A N 1
ATOM 906 C CA . ALA A 1 119 ? 8.910 -6.623 -10.540 1.00 94.19 119 ALA A CA 1
ATOM 907 C C . ALA A 1 119 ? 7.482 -7.196 -10.532 1.00 94.19 119 ALA A C 1
ATOM 909 O O . ALA A 1 119 ? 6.530 -6.508 -10.163 1.00 94.19 119 ALA A O 1
ATOM 910 N N . SER A 1 120 ? 7.322 -8.484 -10.843 1.00 94.94 120 SER A N 1
ATOM 911 C CA . SER A 1 120 ? 6.018 -9.162 -10.796 1.00 94.94 120 SER A CA 1
ATOM 912 C C . SER A 1 120 ? 5.418 -9.148 -9.392 1.00 94.94 120 SER A C 1
ATOM 914 O O . SER A 1 120 ? 4.221 -8.926 -9.211 1.00 94.94 120 SER A O 1
ATOM 916 N N . GLN A 1 121 ? 6.250 -9.366 -8.374 1.00 97.31 121 GLN A N 1
ATOM 917 C CA . GLN A 1 121 ? 5.822 -9.310 -6.979 1.00 97.31 121 GLN A CA 1
ATOM 918 C C . GLN A 1 121 ? 5.427 -7.887 -6.565 1.00 97.31 121 GLN A C 1
ATOM 920 O O . GLN A 1 121 ? 4.447 -7.726 -5.835 1.00 97.31 121 GLN A O 1
ATOM 925 N N . MET A 1 122 ? 6.118 -6.856 -7.067 1.00 97.31 122 MET A N 1
ATOM 926 C CA . MET A 1 122 ? 5.704 -5.457 -6.898 1.00 97.31 122 MET A CA 1
ATOM 927 C C . MET A 1 122 ? 4.347 -5.193 -7.559 1.00 97.31 122 MET A C 1
ATOM 929 O O . MET A 1 122 ? 3.475 -4.595 -6.932 1.00 97.31 122 MET A O 1
ATOM 933 N N . ASP A 1 123 ? 4.103 -5.696 -8.770 1.00 96.38 123 ASP A N 1
ATOM 934 C CA . ASP A 1 123 ? 2.796 -5.564 -9.421 1.00 96.38 123 ASP A CA 1
ATOM 935 C C . ASP A 1 123 ? 1.666 -6.224 -8.627 1.00 96.38 123 ASP A C 1
ATOM 937 O O . ASP A 1 123 ? 0.585 -5.646 -8.497 1.00 96.38 123 ASP A O 1
ATOM 941 N N . VAL A 1 124 ? 1.913 -7.393 -8.029 1.00 97.81 124 VAL A N 1
ATOM 942 C CA . VAL A 1 124 ? 0.948 -8.023 -7.116 1.00 97.81 124 VAL A CA 1
ATOM 943 C C . VAL A 1 124 ? 0.746 -7.153 -5.872 1.00 97.81 124 VAL A C 1
ATOM 945 O O . VAL A 1 124 ? -0.396 -6.853 -5.516 1.00 97.81 124 VAL A O 1
ATOM 948 N N . ALA A 1 125 ? 1.822 -6.669 -5.246 1.00 98.31 125 ALA A N 1
ATOM 949 C CA . ALA A 1 125 ? 1.747 -5.792 -4.078 1.00 98.31 125 ALA A CA 1
ATOM 950 C C . ALA A 1 125 ? 0.949 -4.506 -4.355 1.00 98.31 125 ALA A C 1
ATOM 952 O O . ALA A 1 125 ? 0.123 -4.096 -3.535 1.00 98.31 125 ALA A O 1
ATOM 953 N N . ARG A 1 126 ? 1.108 -3.915 -5.545 1.00 98.06 126 ARG A N 1
ATOM 954 C CA . ARG A 1 126 ? 0.331 -2.760 -6.017 1.00 98.06 126 ARG A CA 1
ATOM 955 C C . ARG A 1 126 ? -1.169 -3.036 -6.006 1.00 98.06 126 ARG A C 1
ATOM 957 O O . ARG A 1 126 ? -1.949 -2.165 -5.618 1.00 98.06 126 ARG A O 1
ATOM 964 N N . THR A 1 127 ? -1.604 -4.236 -6.398 1.00 98.00 127 THR A N 1
ATOM 965 C CA . THR A 1 127 ? -3.032 -4.597 -6.319 1.00 98.00 127 THR A CA 1
ATOM 966 C C . THR A 1 127 ? -3.531 -4.678 -4.874 1.00 98.00 127 THR A C 1
ATOM 968 O O . THR A 1 127 ? -4.649 -4.234 -4.599 1.00 98.00 127 THR A O 1
ATOM 971 N N . GLY A 1 128 ? -2.687 -5.149 -3.948 1.00 98.44 128 GLY A N 1
ATOM 972 C CA . GLY A 1 128 ? -2.951 -5.145 -2.507 1.00 98.44 128 GLY A CA 1
ATOM 973 C C . GLY A 1 128 ? -3.112 -3.728 -1.952 1.00 98.44 128 GLY A C 1
ATOM 974 O O . GLY A 1 128 ? -4.090 -3.445 -1.263 1.00 98.44 128 GLY A O 1
ATOM 975 N N . VAL A 1 129 ? -2.231 -2.799 -2.338 1.00 98.75 129 VAL A N 1
ATOM 976 C CA . VAL A 1 129 ? -2.353 -1.376 -1.968 1.00 98.75 129 VAL A CA 1
ATOM 977 C C . VAL A 1 129 ? -3.664 -0.783 -2.483 1.00 98.75 129 VAL A C 1
ATOM 979 O O . VAL A 1 129 ? -4.400 -0.169 -1.716 1.00 98.75 129 VAL A O 1
ATOM 982 N N . ARG A 1 130 ? -4.031 -1.040 -3.745 1.00 98.69 130 ARG A N 1
ATOM 983 C CA . ARG A 1 130 ? -5.314 -0.578 -4.311 1.00 98.69 130 ARG A CA 1
ATOM 984 C C . ARG A 1 130 ? -6.525 -1.204 -3.618 1.00 98.69 130 ARG A C 1
ATOM 986 O O . ARG A 1 130 ? -7.589 -0.592 -3.563 1.00 98.69 130 ARG A O 1
ATOM 993 N N . LYS A 1 131 ? -6.418 -2.445 -3.131 1.00 98.62 131 LYS A N 1
ATOM 994 C CA . LYS A 1 131 ? -7.463 -3.083 -2.311 1.00 98.62 131 LYS A CA 1
ATOM 995 C C . LYS A 1 131 ? -7.616 -2.348 -0.982 1.00 98.62 131 LYS A C 1
ATOM 997 O O . LYS A 1 131 ? -8.735 -1.967 -0.649 1.00 98.62 131 LYS A O 1
ATOM 1002 N N . ALA A 1 132 ? -6.513 -2.105 -0.276 1.00 98.50 132 ALA A N 1
ATOM 1003 C CA . ALA A 1 132 ? -6.519 -1.351 0.973 1.00 98.50 132 ALA A CA 1
ATOM 1004 C C . ALA A 1 132 ? -7.067 0.073 0.784 1.00 98.50 132 ALA A C 1
ATOM 1006 O O . ALA A 1 132 ? -7.868 0.533 1.592 1.00 98.50 132 ALA A O 1
ATOM 1007 N N . GLU A 1 133 ? -6.719 0.734 -0.322 1.00 98.69 133 GLU A N 1
ATOM 1008 C CA . GLU A 1 133 ? -7.242 2.050 -0.691 1.00 98.69 133 GLU A CA 1
ATOM 1009 C C . GLU A 1 133 ? -8.772 2.057 -0.798 1.00 98.69 133 GLU A C 1
ATOM 1011 O O . GLU A 1 133 ? -9.421 2.889 -0.172 1.00 98.69 133 GLU A O 1
ATOM 1016 N N . ARG A 1 134 ? -9.377 1.109 -1.529 1.00 98.69 134 ARG A N 1
ATOM 1017 C CA . ARG A 1 134 ? -10.846 1.035 -1.660 1.00 98.69 134 ARG A CA 1
ATOM 1018 C C . ARG A 1 134 ? -11.539 0.855 -0.310 1.00 98.69 134 ARG A C 1
ATOM 1020 O O . ARG A 1 134 ? -12.588 1.451 -0.075 1.00 98.69 134 ARG A O 1
ATOM 1027 N N . ILE A 1 135 ? -10.951 0.054 0.577 1.00 98.50 135 ILE A N 1
ATOM 1028 C CA . ILE A 1 135 ? -11.473 -0.149 1.932 1.00 98.50 135 ILE A CA 1
ATOM 1029 C C . ILE A 1 135 ? -11.335 1.142 2.752 1.00 98.50 135 ILE A C 1
ATOM 1031 O O . ILE A 1 135 ? -12.277 1.533 3.436 1.00 98.50 135 ILE A O 1
ATOM 1035 N N . ALA A 1 136 ? -10.209 1.851 2.644 1.00 97.56 136 ALA A N 1
ATOM 1036 C CA . ALA A 1 136 ? -10.002 3.132 3.316 1.00 97.56 136 ALA A CA 1
ATOM 1037 C C . ALA A 1 136 ? -10.966 4.225 2.810 1.00 97.56 136 ALA A C 1
ATOM 1039 O O . ALA A 1 136 ? -11.487 4.998 3.610 1.00 97.56 136 ALA A O 1
ATOM 1040 N N . VAL A 1 137 ? -11.269 4.259 1.507 1.00 98.12 137 VAL A N 1
ATOM 1041 C CA . VAL A 1 137 ? -12.302 5.145 0.937 1.00 98.12 137 VAL A CA 1
ATOM 1042 C C . VAL A 1 137 ? -13.672 4.825 1.535 1.00 98.12 137 VAL A C 1
ATOM 1044 O O . VAL A 1 137 ? -14.393 5.733 1.946 1.00 98.12 137 VAL A O 1
ATOM 1047 N N . ARG A 1 138 ? -14.018 3.537 1.660 1.00 98.00 138 ARG A N 1
ATOM 1048 C CA . ARG A 1 138 ? -15.249 3.124 2.344 1.00 98.00 138 ARG A CA 1
ATOM 1049 C C . ARG A 1 138 ? -15.262 3.593 3.802 1.00 98.00 138 ARG A C 1
ATOM 1051 O O . ARG A 1 138 ? -16.252 4.177 4.231 1.00 98.00 138 ARG A O 1
ATOM 1058 N N . MET A 1 139 ? -14.163 3.418 4.539 1.00 96.69 139 MET A N 1
ATOM 1059 C CA . MET A 1 139 ? -14.044 3.924 5.913 1.00 96.69 139 MET A CA 1
ATOM 1060 C C . MET A 1 139 ? -14.271 5.433 6.000 1.00 96.69 139 MET A C 1
ATOM 1062 O O . MET A 1 139 ? -14.967 5.882 6.904 1.00 96.69 139 MET A O 1
ATOM 1066 N N . GLN A 1 140 ? -13.723 6.214 5.064 1.00 95.31 140 GLN A N 1
ATOM 1067 C CA . GLN A 1 140 ? -13.961 7.657 5.014 1.00 95.31 140 GLN A CA 1
ATOM 1068 C C . GLN A 1 140 ? -15.446 7.969 4.786 1.00 95.31 140 GLN A C 1
ATOM 1070 O O . GLN A 1 140 ? -16.000 8.811 5.487 1.00 95.31 140 GLN A O 1
ATOM 1075 N N . SER A 1 141 ? -16.108 7.264 3.861 1.00 95.81 141 SER A N 1
ATOM 1076 C CA . SER A 1 141 ? -17.542 7.458 3.597 1.00 95.81 141 SER A CA 1
ATOM 1077 C C . SER A 1 141 ? -18.440 7.099 4.789 1.00 95.81 141 SER A C 1
ATOM 1079 O O . SER A 1 141 ? -19.496 7.699 4.959 1.00 95.81 141 SER A O 1
ATOM 1081 N N . GLU A 1 142 ? -18.000 6.164 5.639 1.00 95.38 142 GLU A N 1
ATOM 1082 C CA . GLU A 1 142 ? -18.679 5.773 6.882 1.00 95.38 142 GLU A CA 1
ATOM 1083 C C . GLU A 1 142 ? -18.259 6.641 8.092 1.00 95.38 142 GLU A C 1
ATOM 1085 O O . GLU A 1 142 ? -18.668 6.371 9.218 1.00 95.38 142 GLU A O 1
ATOM 1090 N N . GLY A 1 143 ? -17.442 7.685 7.888 1.00 92.62 143 GLY A N 1
ATOM 1091 C CA . GLY A 1 143 ? -17.001 8.598 8.950 1.00 92.62 143 GLY A CA 1
ATOM 1092 C C . GLY A 1 143 ? -15.955 8.016 9.909 1.00 92.62 143 GLY A C 1
ATOM 1093 O O . GLY A 1 143 ? -15.713 8.588 10.966 1.00 92.62 143 GLY A O 1
ATOM 1094 N N . LEU A 1 144 ? -15.322 6.894 9.554 1.00 92.62 144 LEU A N 1
ATOM 1095 C CA . LEU A 1 144 ? -14.288 6.228 10.359 1.00 92.62 144 LEU A CA 1
ATOM 1096 C C . LEU A 1 144 ? -12.865 6.714 10.033 1.00 92.62 144 LEU A C 1
ATOM 1098 O O . LEU A 1 144 ? -11.919 6.388 10.742 1.00 92.62 144 LEU A O 1
ATOM 1102 N N . LEU A 1 145 ? -12.669 7.461 8.945 1.00 91.88 145 LEU A N 1
ATOM 1103 C CA . LEU A 1 145 ? -11.356 7.974 8.551 1.00 91.88 145 LEU A CA 1
ATOM 1104 C C . LEU A 1 145 ? -11.419 9.475 8.269 1.00 91.88 145 LEU A C 1
ATOM 1106 O O . LEU A 1 145 ? -11.955 9.899 7.250 1.00 91.88 145 LEU A O 1
ATOM 1110 N N . GLU A 1 146 ? -10.799 10.264 9.145 1.00 89.31 146 GLU A N 1
ATOM 1111 C CA . GLU A 1 146 ? -10.751 11.727 9.018 1.00 89.31 146 GLU A CA 1
ATOM 1112 C C . GLU A 1 146 ? -9.522 12.231 8.250 1.00 89.31 146 GLU A C 1
ATOM 1114 O O . GLU A 1 146 ? -9.601 13.249 7.570 1.00 89.31 146 GLU A O 1
ATOM 1119 N N . ASN A 1 147 ? -8.376 11.545 8.347 1.00 91.62 147 ASN A N 1
ATOM 1120 C CA . ASN A 1 147 ? -7.112 12.034 7.789 1.00 91.62 147 ASN A CA 1
ATOM 1121 C C . ASN A 1 147 ? -7.067 11.844 6.254 1.00 91.62 147 ASN A C 1
ATOM 1123 O O . ASN A 1 147 ? -6.927 10.704 5.793 1.00 91.62 147 ASN A O 1
ATOM 1127 N N . PRO A 1 148 ? -7.113 12.929 5.454 1.00 93.06 148 PRO A N 1
ATOM 1128 C CA . PRO A 1 148 ? -7.134 12.836 3.996 1.00 93.06 148 PRO A CA 1
ATOM 1129 C C . PRO A 1 148 ? -5.782 12.426 3.396 1.00 93.06 148 PRO A C 1
ATOM 1131 O O . PRO A 1 148 ? -5.743 11.872 2.296 1.00 93.06 148 PRO A O 1
ATOM 1134 N N . ASP A 1 149 ? -4.671 12.669 4.094 1.00 97.19 149 ASP A N 1
ATOM 1135 C CA . ASP A 1 149 ? -3.332 12.376 3.578 1.00 97.19 149 ASP A CA 1
ATOM 1136 C C . ASP A 1 149 ? -3.070 10.870 3.505 1.00 97.19 149 ASP A C 1
ATOM 1138 O O . ASP A 1 149 ? -2.310 10.419 2.652 1.00 97.19 149 ASP A O 1
ATOM 1142 N N . LEU A 1 150 ? -3.767 10.070 4.320 1.00 97.00 150 LEU A N 1
ATOM 1143 C CA . LEU A 1 150 ? -3.723 8.609 4.236 1.00 97.00 150 LEU A CA 1
ATOM 1144 C C . LEU A 1 150 ? -4.225 8.113 2.871 1.00 97.00 150 LEU A C 1
ATOM 1146 O O . LEU A 1 150 ? -3.574 7.275 2.248 1.00 97.00 150 LEU A O 1
ATOM 1150 N N . LEU A 1 151 ? -5.348 8.647 2.378 1.00 97.25 151 LEU A N 1
ATOM 1151 C CA . LEU A 1 151 ? -5.889 8.261 1.069 1.00 97.25 151 LEU A CA 1
ATOM 1152 C C . LEU A 1 151 ? -4.979 8.712 -0.074 1.00 97.25 151 LEU A C 1
ATOM 1154 O O . LEU A 1 151 ? -4.697 7.927 -0.979 1.00 97.25 151 LEU A O 1
ATOM 1158 N N . LYS A 1 152 ? -4.460 9.945 -0.003 1.00 98.31 152 LYS A N 1
ATOM 1159 C CA . LYS A 1 152 ? -3.480 10.445 -0.979 1.00 98.31 152 LYS A CA 1
ATOM 1160 C C . LYS A 1 152 ? -2.237 9.555 -1.024 1.00 98.31 152 LYS A C 1
ATOM 1162 O O . LYS A 1 152 ? -1.779 9.218 -2.114 1.00 98.31 152 LYS A O 1
ATOM 1167 N N . TYR A 1 153 ? -1.732 9.151 0.145 1.00 98.69 153 TYR A N 1
ATOM 1168 C CA . TYR A 1 153 ? -0.569 8.277 0.267 1.00 98.69 153 TYR A CA 1
ATOM 1169 C C . TYR A 1 153 ? -0.814 6.922 -0.397 1.00 98.69 153 TYR A C 1
ATOM 1171 O O . TYR A 1 153 ? 0.005 6.495 -1.202 1.00 98.69 153 TYR A O 1
ATOM 1179 N N . LEU A 1 154 ? -1.938 6.250 -0.110 1.00 98.56 154 LEU A N 1
ATOM 1180 C CA . LEU A 1 154 ? -2.243 4.947 -0.718 1.00 98.56 154 LEU A CA 1
ATOM 1181 C C . LEU A 1 154 ? -2.381 5.038 -2.243 1.00 98.56 154 LEU A C 1
ATOM 1183 O O . LEU A 1 154 ? -1.871 4.162 -2.946 1.00 98.56 154 LEU A O 1
ATOM 1187 N N . ASN A 1 155 ? -3.006 6.103 -2.757 1.00 98.50 155 ASN A N 1
ATOM 1188 C CA . ASN A 1 155 ? -3.134 6.293 -4.200 1.00 98.50 155 ASN A CA 1
ATOM 1189 C C . ASN A 1 155 ? -1.757 6.499 -4.858 1.00 98.50 155 ASN A C 1
ATOM 1191 O O . ASN A 1 155 ? -1.410 5.731 -5.757 1.00 98.50 155 ASN A O 1
ATOM 1195 N N . ARG A 1 156 ? -0.927 7.427 -4.343 1.00 98.56 156 ARG A N 1
ATOM 1196 C CA . ARG A 1 156 ? 0.445 7.647 -4.855 1.00 98.56 156 ARG A CA 1
ATOM 1197 C C . ARG A 1 156 ? 1.347 6.437 -4.689 1.00 98.56 156 ARG A C 1
ATOM 1199 O O . ARG A 1 156 ? 2.194 6.180 -5.538 1.00 98.56 156 ARG A O 1
ATOM 1206 N N . LEU A 1 157 ? 1.181 5.677 -3.611 1.00 98.75 157 LEU A N 1
ATOM 1207 C CA . LEU A 1 157 ? 1.981 4.482 -3.387 1.00 98.75 157 LEU A CA 1
ATOM 1208 C C . LEU A 1 157 ? 1.735 3.452 -4.493 1.00 98.75 157 LEU A C 1
ATOM 1210 O O . LEU A 1 157 ? 2.670 2.779 -4.923 1.00 98.75 157 LEU A O 1
ATOM 1214 N N . SER A 1 158 ? 0.497 3.332 -4.977 1.00 98.25 158 SER A N 1
ATOM 1215 C CA . SER A 1 158 ? 0.201 2.416 -6.077 1.00 98.25 158 SER A CA 1
ATOM 1216 C C . SER A 1 158 ? 0.904 2.815 -7.385 1.00 98.25 158 SER A C 1
ATOM 1218 O O . SER A 1 158 ? 1.361 1.925 -8.106 1.00 98.25 158 SER A O 1
ATOM 1220 N N . ASP A 1 159 ? 1.072 4.118 -7.633 1.00 97.06 159 ASP A N 1
ATOM 1221 C CA . ASP A 1 159 ? 1.832 4.653 -8.770 1.00 97.06 159 ASP A CA 1
ATOM 1222 C C . ASP A 1 159 ? 3.335 4.392 -8.592 1.00 97.06 159 ASP A C 1
ATOM 1224 O O . ASP A 1 159 ? 3.981 3.822 -9.471 1.00 97.06 159 ASP A O 1
ATOM 1228 N N . LEU A 1 160 ? 3.883 4.701 -7.409 1.00 98.31 160 LEU A N 1
ATOM 1229 C CA . LEU A 1 160 ? 5.289 4.442 -7.092 1.00 98.31 160 LEU A CA 1
ATOM 1230 C C . LEU A 1 160 ? 5.647 2.962 -7.274 1.00 98.31 160 LEU A C 1
ATOM 1232 O O . LEU A 1 160 ? 6.672 2.651 -7.870 1.00 98.31 160 LEU A O 1
ATOM 1236 N N . ILE A 1 161 ? 4.819 2.036 -6.782 1.00 97.94 161 ILE A N 1
ATOM 1237 C CA . ILE A 1 161 ? 5.095 0.597 -6.913 1.00 97.94 161 ILE A CA 1
ATOM 1238 C C . ILE A 1 161 ? 5.090 0.166 -8.386 1.00 97.94 161 ILE A C 1
ATOM 1240 O O . ILE A 1 161 ? 5.916 -0.659 -8.772 1.00 97.94 161 ILE A O 1
ATOM 1244 N N . PHE A 1 162 ? 4.203 0.726 -9.217 1.00 95.38 162 PHE A N 1
ATOM 1245 C CA . PHE A 1 162 ? 4.218 0.466 -10.659 1.00 95.38 162 PHE A CA 1
ATOM 1246 C C . PHE A 1 162 ? 5.537 0.921 -11.297 1.00 95.38 162 PHE A C 1
ATOM 1248 O O . PHE A 1 162 ? 6.141 0.170 -12.062 1.00 95.38 162 PHE A O 1
ATOM 1255 N N . LEU A 1 163 ? 6.003 2.123 -10.951 1.00 94.75 163 LEU A N 1
ATOM 1256 C CA . LEU A 1 163 ? 7.252 2.676 -11.473 1.00 94.75 163 LEU A CA 1
ATOM 1257 C C . LEU A 1 163 ? 8.480 1.908 -10.980 1.00 94.75 163 LEU A C 1
ATOM 1259 O O . LEU A 1 163 ? 9.388 1.654 -11.764 1.00 94.75 163 LEU A O 1
ATOM 1263 N N . LEU A 1 164 ? 8.499 1.470 -9.718 1.00 95.19 164 LEU A N 1
ATOM 1264 C CA . LEU A 1 164 ? 9.562 0.606 -9.196 1.00 95.19 164 LEU A CA 1
ATOM 1265 C C . LEU A 1 164 ? 9.614 -0.730 -9.945 1.00 95.19 164 LEU A C 1
ATOM 1267 O O . LEU A 1 164 ? 10.700 -1.180 -10.299 1.00 95.19 164 LEU A O 1
ATOM 1271 N N . ALA A 1 165 ? 8.457 -1.333 -10.232 1.00 94.00 165 ALA A N 1
ATOM 1272 C CA . ALA A 1 165 ? 8.389 -2.568 -11.006 1.00 94.00 165 ALA A CA 1
ATOM 1273 C C . ALA A 1 165 ? 8.919 -2.370 -12.438 1.00 94.00 165 ALA A C 1
ATOM 1275 O O . ALA A 1 165 ? 9.676 -3.197 -12.936 1.00 94.00 165 ALA A O 1
ATOM 1276 N N . ALA A 1 166 ? 8.567 -1.253 -13.082 1.00 91.75 166 ALA A N 1
ATOM 1277 C CA . ALA A 1 166 ? 9.073 -0.908 -14.408 1.00 91.75 166 ALA A CA 1
ATOM 1278 C C . ALA A 1 166 ? 10.579 -0.598 -14.417 1.00 91.75 166 ALA A C 1
ATOM 1280 O O . ALA A 1 166 ? 11.272 -0.965 -15.361 1.00 91.75 166 ALA A O 1
ATOM 1281 N N . TYR A 1 167 ? 11.096 0.049 -13.372 1.00 91.12 167 TYR A N 1
ATOM 1282 C CA . TYR A 1 167 ? 12.523 0.341 -13.219 1.00 91.12 167 TYR A CA 1
ATOM 1283 C C . TYR A 1 167 ? 13.365 -0.920 -13.024 1.00 91.12 167 TYR A C 1
ATOM 1285 O O . TYR A 1 167 ? 14.411 -1.077 -13.656 1.00 91.12 167 TYR A O 1
ATOM 1293 N N . GLU A 1 168 ? 12.876 -1.839 -12.196 1.00 89.25 168 GLU A N 1
ATOM 1294 C CA . GLU A 1 168 ? 13.503 -3.141 -11.977 1.00 89.25 168 GLU A CA 1
ATOM 1295 C C . GLU A 1 168 ? 13.554 -3.951 -13.285 1.00 89.25 168 GLU A C 1
ATOM 1297 O O . GLU A 1 168 ? 14.582 -4.530 -13.623 1.00 89.25 168 GLU A O 1
ATOM 1302 N N . GLU A 1 169 ? 12.480 -3.917 -14.081 1.00 87.19 169 GLU A N 1
ATOM 1303 C CA . GLU A 1 169 ? 12.452 -4.535 -15.409 1.00 87.19 169 GLU A CA 1
ATOM 1304 C C . GLU A 1 169 ? 13.389 -3.833 -16.398 1.00 87.19 169 GLU A C 1
ATOM 1306 O O . GLU A 1 169 ? 14.168 -4.507 -17.057 1.00 87.19 169 GLU A O 1
ATOM 1311 N N . ASN A 1 170 ? 13.429 -2.500 -16.470 1.00 75.19 170 ASN A N 1
ATOM 1312 C CA . ASN A 1 170 ? 14.348 -1.788 -17.375 1.00 75.19 170 ASN A CA 1
ATOM 1313 C C . ASN A 1 170 ? 15.837 -2.043 -17.085 1.00 75.19 170 ASN A C 1
ATOM 1315 O O . ASN A 1 170 ? 16.668 -1.854 -17.971 1.00 75.19 170 ASN A O 1
ATOM 1319 N N . SER A 1 171 ? 16.178 -2.529 -15.891 1.00 62.47 171 SER A N 1
ATOM 1320 C CA . SER A 1 171 ? 17.542 -2.958 -15.560 1.00 62.47 171 SER A CA 1
ATOM 1321 C C . SER A 1 171 ? 17.931 -4.316 -16.187 1.00 62.47 171 SER A C 1
ATOM 1323 O O . SER A 1 171 ? 19.087 -4.721 -16.069 1.00 62.47 171 SER A O 1
ATOM 1325 N N . GLY A 1 172 ? 17.013 -5.006 -16.891 1.00 53.91 172 GLY A N 1
ATOM 1326 C CA . GLY A 1 172 ? 17.271 -6.300 -17.551 1.00 53.91 172 GLY A CA 1
ATOM 1327 C C . GLY A 1 172 ? 16.430 -6.638 -18.801 1.00 53.91 172 GLY A C 1
ATOM 1328 O O . GLY A 1 172 ? 16.945 -7.307 -19.700 1.00 53.91 172 GLY A O 1
ATOM 1329 N N . ARG A 1 173 ? 15.163 -6.200 -18.899 1.00 58.19 173 ARG A N 1
ATOM 1330 C CA . ARG A 1 173 ? 14.195 -6.387 -20.007 1.00 58.19 173 ARG A CA 1
ATOM 1331 C C . ARG A 1 173 ? 13.066 -5.331 -19.960 1.00 58.19 173 ARG A C 1
ATOM 1333 O O . ARG A 1 173 ? 12.254 -5.353 -19.045 1.00 58.19 173 ARG A O 1
ATOM 1340 N N . GLU A 1 174 ? 12.935 -4.468 -20.972 1.00 65.00 174 GLU A N 1
ATOM 1341 C CA . GLU A 1 174 ? 11.871 -3.437 -21.008 1.00 65.00 174 GLU A CA 1
ATOM 1342 C C . GLU A 1 174 ? 10.431 -4.006 -20.992 1.00 65.00 174 GLU A C 1
ATOM 1344 O O . GLU A 1 174 ? 10.139 -5.044 -21.607 1.00 65.00 174 GLU A O 1
ATOM 1349 N N . ARG A 1 175 ? 9.490 -3.280 -20.354 1.00 72.00 175 ARG A N 1
ATOM 1350 C CA . ARG A 1 175 ? 8.050 -3.613 -20.373 1.00 72.00 175 ARG A CA 1
ATOM 1351 C C . ARG A 1 175 ? 7.494 -3.583 -21.791 1.00 72.00 175 ARG A C 1
ATOM 1353 O O . ARG A 1 175 ? 7.434 -2.543 -22.445 1.00 72.00 175 ARG A O 1
ATOM 1360 N N . LYS A 1 176 ? 6.968 -4.721 -22.245 1.00 68.62 176 LYS A N 1
ATOM 1361 C CA . LYS A 1 176 ? 6.341 -4.833 -23.567 1.00 68.62 176 LYS A CA 1
ATOM 1362 C C . LYS A 1 176 ? 4.929 -4.255 -23.548 1.00 68.62 176 LYS A C 1
ATOM 1364 O O . LYS A 1 176 ? 4.085 -4.668 -22.751 1.00 68.62 176 LYS A O 1
ATOM 1369 N N . LYS A 1 177 ? 4.652 -3.339 -24.475 1.00 74.19 177 LYS A N 1
ATOM 1370 C CA . LYS A 1 177 ? 3.296 -2.854 -24.748 1.00 74.19 177 LYS A CA 1
ATOM 1371 C C . LYS A 1 177 ? 2.421 -3.997 -25.265 1.00 74.19 177 LYS A C 1
ATOM 1373 O O . LYS A 1 177 ? 2.805 -4.705 -26.195 1.00 74.19 177 LYS A O 1
ATOM 1378 N N . ILE A 1 178 ? 1.222 -4.138 -24.708 1.00 70.88 178 ILE A N 1
ATOM 1379 C CA . ILE A 1 178 ? 0.197 -5.040 -25.235 1.00 70.88 178 ILE A CA 1
ATOM 1380 C C . ILE A 1 178 ? -0.627 -4.260 -26.260 1.00 70.88 178 ILE A C 1
ATOM 1382 O O . ILE A 1 178 ? -1.263 -3.258 -25.928 1.00 70.88 178 ILE A O 1
ATOM 1386 N N . SER A 1 179 ? -0.641 -4.718 -27.514 1.00 70.38 179 SER A N 1
ATOM 1387 C CA . SER A 1 179 ? -1.581 -4.192 -28.502 1.00 70.38 179 SER A CA 1
ATOM 1388 C C . SER A 1 179 ? -2.930 -4.897 -28.365 1.00 70.38 179 SER A C 1
ATOM 1390 O O . SER A 1 179 ? -3.018 -6.121 -28.445 1.00 70.38 179 SER A O 1
ATOM 1392 N N . LEU A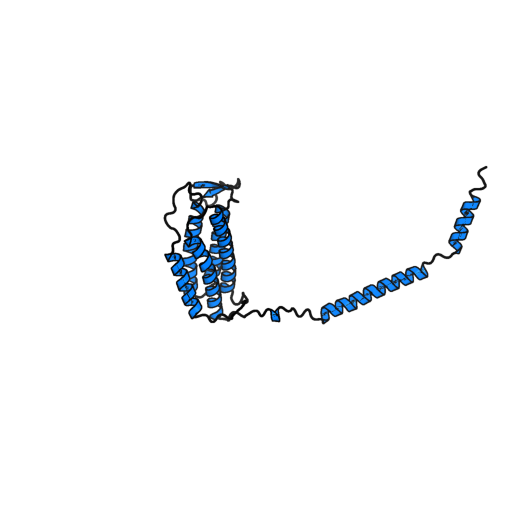 1 180 ? -4.015 -4.134 -28.219 1.00 65.00 180 LEU A N 1
ATOM 1393 C CA . LEU A 1 180 ? -5.367 -4.702 -28.276 1.00 65.00 180 LEU A CA 1
ATOM 1394 C C . LEU A 1 180 ? -5.659 -5.325 -29.654 1.00 65.00 180 LEU A C 1
ATOM 1396 O O . LEU A 1 180 ? -6.422 -6.281 -29.739 1.00 65.00 180 LEU A O 1
ATOM 1400 N N . SER A 1 181 ? -4.997 -4.863 -30.724 1.00 65.44 181 SER A N 1
ATOM 1401 C CA . SER A 1 181 ? -5.116 -5.492 -32.046 1.00 65.44 181 SER A CA 1
ATOM 1402 C C . SER A 1 181 ? -4.499 -6.894 -32.095 1.00 65.44 181 SER A C 1
ATOM 1404 O O . SER A 1 181 ? -5.022 -7.753 -32.799 1.00 65.44 181 SER A O 1
ATOM 1406 N N . SER A 1 182 ? -3.453 -7.173 -31.305 1.00 59.06 182 SER A N 1
ATOM 1407 C CA . SER A 1 182 ? -2.867 -8.519 -31.186 1.00 59.06 182 SER A CA 1
ATOM 1408 C C . SER A 1 182 ? -3.636 -9.437 -30.231 1.00 59.06 182 SER A C 1
ATOM 1410 O O . SER A 1 182 ? -3.376 -10.633 -30.196 1.00 59.06 182 SER A O 1
ATOM 1412 N N . LEU A 1 183 ? -4.584 -8.890 -29.459 1.00 56.28 183 LEU A N 1
ATOM 1413 C CA . LEU A 1 183 ? -5.545 -9.656 -28.656 1.00 56.28 183 LEU A CA 1
ATOM 1414 C C . LEU A 1 183 ? -6.737 -10.154 -29.482 1.00 56.28 183 LEU A C 1
ATOM 1416 O O . LEU A 1 183 ? -7.556 -10.903 -28.950 1.00 56.28 183 LEU A O 1
ATOM 1420 N N . SER A 1 184 ? -6.832 -9.787 -30.770 1.00 55.91 184 SER A N 1
ATOM 1421 C CA . SER A 1 184 ? -7.669 -10.526 -31.715 1.00 55.91 184 SER A CA 1
ATOM 1422 C C . SER A 1 184 ? -7.071 -11.922 -31.849 1.00 55.91 184 SER A C 1
ATOM 1424 O O . SER A 1 184 ? -6.144 -12.182 -32.610 1.00 55.91 184 SER A O 1
ATOM 1426 N N . VAL A 1 185 ? -7.536 -12.809 -30.974 1.00 53.94 185 VAL A N 1
ATOM 1427 C CA . VAL A 1 185 ? -7.161 -14.211 -30.953 1.00 53.94 185 VAL A CA 1
ATOM 1428 C C . VAL A 1 185 ? -7.283 -14.708 -32.388 1.00 53.94 185 VAL A C 1
ATOM 1430 O O . VAL A 1 185 ? -8.372 -14.686 -32.963 1.00 53.94 185 VAL A O 1
ATOM 1433 N N . GLN A 1 186 ? -6.166 -15.163 -32.960 1.00 46.84 186 GLN A N 1
ATOM 1434 C CA . GLN A 1 186 ? -6.179 -16.154 -34.026 1.00 46.84 186 GLN A CA 1
ATOM 1435 C C . GLN A 1 186 ? -6.869 -17.394 -33.450 1.00 46.84 186 GLN A C 1
ATOM 1437 O O . GLN A 1 186 ? -6.229 -18.381 -33.090 1.00 46.84 186 GLN A O 1
ATOM 1442 N N . LEU A 1 187 ? -8.197 -17.355 -33.333 1.00 51.41 187 LEU A N 1
ATOM 1443 C CA . LEU A 1 187 ? -9.012 -18.550 -33.367 1.00 51.41 187 LEU A CA 1
ATOM 1444 C C . LEU A 1 187 ? -8.786 -19.048 -34.782 1.00 51.41 187 LEU A C 1
ATOM 1446 O O . LEU A 1 187 ? -9.459 -18.625 -35.712 1.00 51.41 187 LEU A O 1
ATOM 1450 N N . SER A 1 188 ? -7.708 -19.814 -34.957 1.00 53.19 188 SER A N 1
ATOM 1451 C CA . SER A 1 188 ? -7.340 -20.381 -36.236 1.00 53.19 188 SER A CA 1
ATOM 1452 C C . SER A 1 188 ? -8.594 -21.025 -36.803 1.00 53.19 188 SER A C 1
ATOM 1454 O O . SER A 1 188 ? -9.106 -21.997 -36.235 1.00 53.19 188 SER A O 1
ATOM 1456 N N . ASP A 1 189 ? -9.056 -20.491 -37.934 1.00 58.19 189 ASP A N 1
ATOM 1457 C CA . ASP A 1 189 ? -10.153 -21.035 -38.728 1.00 58.19 189 ASP A CA 1
ATOM 1458 C C . ASP A 1 189 ? -10.004 -22.546 -38.937 1.00 58.19 189 ASP A C 1
ATOM 1460 O O . ASP A 1 189 ? -10.991 -23.233 -39.160 1.00 58.19 189 ASP A O 1
ATOM 1464 N N . SER A 1 190 ? -8.791 -23.102 -38.818 1.00 60.69 190 SER A N 1
ATOM 1465 C CA . SER A 1 190 ? -8.528 -24.532 -38.945 1.00 60.69 190 SER A CA 1
ATOM 1466 C C . SER A 1 190 ? -9.144 -25.394 -37.837 1.00 60.69 190 SER A C 1
ATOM 1468 O O . SER A 1 190 ? -9.670 -26.461 -38.150 1.00 60.69 190 SER A O 1
ATOM 1470 N N . VAL A 1 191 ? -9.120 -24.977 -36.565 1.00 64.44 191 VAL A N 1
ATOM 1471 C CA . VAL A 1 191 ? -9.664 -25.795 -35.463 1.00 64.44 191 VAL A CA 1
ATOM 1472 C C . VAL A 1 191 ? -11.183 -25.696 -35.465 1.00 64.44 191 VAL A C 1
ATOM 1474 O O . VAL A 1 191 ? -11.866 -26.717 -35.418 1.00 64.44 191 VAL A O 1
ATOM 1477 N N . PHE A 1 192 ? -11.711 -24.482 -35.623 1.00 62.19 192 PHE A N 1
ATOM 1478 C CA . PHE A 1 192 ? -13.152 -24.252 -35.667 1.00 62.19 192 PHE A CA 1
ATOM 1479 C C . PHE A 1 192 ? -13.793 -24.860 -36.930 1.00 62.19 192 PHE A C 1
ATOM 1481 O O . PHE A 1 192 ? -14.813 -25.540 -36.817 1.00 62.19 192 PHE A O 1
ATOM 1488 N N . ARG A 1 193 ? -13.158 -24.758 -38.118 1.00 61.97 193 ARG A N 1
ATOM 1489 C CA . ARG A 1 193 ? -13.601 -25.497 -39.323 1.00 61.97 193 ARG A CA 1
ATOM 1490 C C . ARG A 1 193 ? -13.524 -27.001 -39.140 1.00 61.97 193 ARG A C 1
ATOM 1492 O O . ARG A 1 193 ? -14.437 -27.684 -39.581 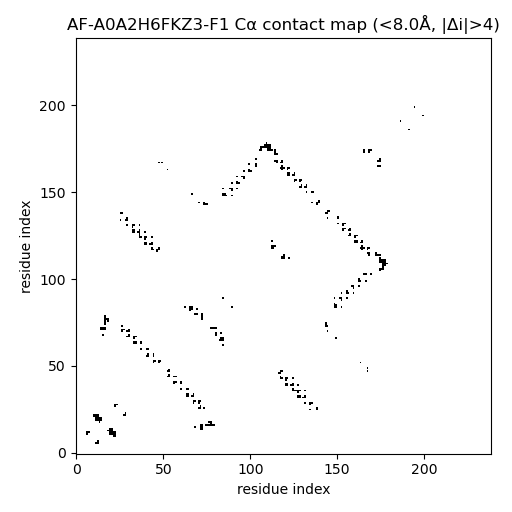1.00 61.97 193 ARG A O 1
ATOM 1499 N N . LYS A 1 194 ? -12.465 -27.545 -38.529 1.00 67.62 194 LYS A N 1
ATOM 1500 C CA . LYS A 1 194 ? -12.363 -28.998 -38.306 1.00 67.62 194 LYS A CA 1
ATOM 1501 C C . LYS A 1 194 ? -13.487 -29.500 -37.407 1.00 67.62 194 LYS A C 1
ATOM 1503 O O . LYS A 1 194 ? -14.076 -30.524 -37.724 1.00 67.62 194 LYS A O 1
ATOM 1508 N N . TRP A 1 195 ? -13.838 -28.760 -36.357 1.00 66.19 195 TRP A N 1
ATOM 1509 C CA . TRP A 1 195 ? -14.988 -29.088 -35.513 1.00 66.19 195 TRP A CA 1
ATOM 1510 C C . TRP A 1 195 ? -16.320 -28.988 -36.262 1.00 66.19 195 TRP A C 1
ATOM 1512 O O . TRP A 1 195 ? -17.156 -29.872 -36.108 1.00 66.19 195 TRP A O 1
ATOM 1522 N N . PHE A 1 196 ? -16.501 -27.992 -37.132 1.00 68.69 196 PHE A N 1
ATOM 1523 C CA . PHE A 1 196 ? -17.693 -27.897 -37.984 1.00 68.69 196 PHE A CA 1
ATOM 1524 C C . PHE A 1 196 ? -17.779 -29.012 -39.033 1.00 68.69 196 PHE A C 1
ATOM 1526 O O . PHE A 1 196 ? -18.858 -29.549 -39.264 1.00 68.69 196 PHE A O 1
ATOM 1533 N N . ILE A 1 197 ? -16.659 -29.392 -39.652 1.00 70.00 197 ILE A N 1
ATOM 1534 C CA . ILE A 1 197 ? -16.612 -30.464 -40.654 1.00 70.00 197 ILE A CA 1
ATOM 1535 C C . ILE A 1 197 ? -16.849 -31.815 -39.974 1.00 70.00 197 ILE A C 1
ATOM 1537 O O . ILE A 1 197 ? -17.742 -32.552 -40.379 1.00 70.00 197 ILE A O 1
ATOM 1541 N N . VAL A 1 198 ? -16.103 -32.131 -38.913 1.00 70.50 198 VAL A N 1
ATOM 1542 C CA . VAL A 1 198 ? -16.236 -33.408 -38.194 1.00 70.50 198 VAL A CA 1
ATOM 1543 C C . VAL A 1 198 ? -17.599 -33.500 -37.504 1.00 70.50 198 VAL A C 1
ATOM 1545 O O . VAL A 1 198 ? -18.291 -34.503 -37.659 1.00 70.50 198 VAL A O 1
ATOM 1548 N N . GLY A 1 199 ? -18.033 -32.442 -36.814 1.00 72.88 199 GLY A N 1
ATOM 1549 C CA . GLY A 1 199 ? -19.352 -32.380 -36.182 1.00 72.88 199 GLY A CA 1
ATOM 1550 C C . GLY A 1 199 ? -20.495 -32.456 -37.196 1.00 72.88 199 GLY A C 1
ATOM 1551 O O . GLY A 1 199 ? -21.458 -33.189 -36.979 1.00 72.88 199 GLY A O 1
ATOM 1552 N N . GLY A 1 200 ? -20.364 -31.781 -38.342 1.00 72.81 200 GLY A N 1
ATOM 1553 C CA . GLY A 1 200 ? -21.332 -31.839 -39.437 1.00 72.81 200 GLY A CA 1
ATOM 1554 C C . GLY A 1 200 ? -21.476 -33.241 -40.033 1.00 72.81 200 GLY A C 1
ATOM 1555 O O . GLY A 1 200 ? -22.597 -33.712 -40.214 1.00 72.81 200 GLY A O 1
ATOM 1556 N N . PHE A 1 201 ? -20.368 -33.953 -40.262 1.00 76.00 201 PHE A N 1
ATOM 1557 C CA . PHE A 1 201 ? -20.395 -35.340 -40.746 1.00 76.00 201 PHE A CA 1
ATOM 1558 C C . PHE A 1 201 ? -21.072 -36.300 -39.760 1.00 76.00 201 PHE A C 1
ATOM 1560 O O . PHE A 1 201 ? -21.827 -37.179 -40.185 1.00 76.00 201 PHE A O 1
ATOM 1567 N N . VAL A 1 202 ? -20.844 -36.124 -38.455 1.00 78.00 202 VAL A N 1
ATOM 1568 C CA . VAL A 1 202 ? -21.486 -36.941 -37.412 1.00 78.00 202 VAL A CA 1
ATOM 1569 C C . VAL A 1 202 ? -22.995 -36.707 -37.396 1.00 78.00 202 VAL A C 1
ATOM 1571 O O . VAL A 1 202 ? -23.755 -37.673 -37.404 1.00 78.00 202 VAL A O 1
ATOM 1574 N N . VAL A 1 203 ? -23.440 -35.447 -37.444 1.00 78.06 203 VAL A N 1
ATOM 1575 C CA . VAL A 1 203 ? -24.872 -35.107 -37.456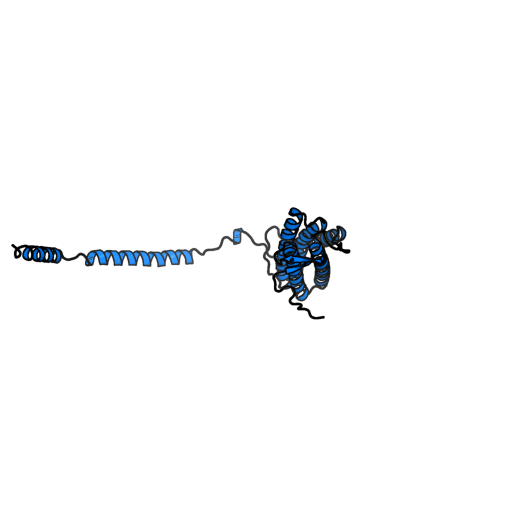 1.00 78.06 203 VAL A CA 1
ATOM 1576 C C . VAL A 1 203 ? -25.559 -35.647 -38.712 1.00 78.06 203 VAL A C 1
ATOM 1578 O O . VAL A 1 203 ? -26.605 -36.283 -38.603 1.00 78.06 203 VAL A O 1
ATOM 1581 N N . ILE A 1 204 ? -24.958 -35.471 -39.893 1.00 78.88 204 ILE A N 1
ATOM 1582 C CA . ILE A 1 204 ? -25.510 -35.987 -41.156 1.00 78.88 204 ILE A CA 1
ATOM 1583 C C . ILE A 1 204 ? -25.620 -37.516 -41.119 1.00 78.88 204 ILE A C 1
ATOM 1585 O O . ILE A 1 204 ? -26.658 -38.063 -41.489 1.00 78.88 204 ILE A O 1
ATOM 1589 N N . SER A 1 205 ? -24.588 -38.206 -40.626 1.00 78.88 205 SER A N 1
ATOM 1590 C CA . SER A 1 205 ? -24.591 -39.671 -40.520 1.00 78.88 205 SER A CA 1
ATOM 1591 C C . SER A 1 205 ? -25.677 -40.165 -39.563 1.00 78.88 205 SER A C 1
ATOM 1593 O O . SER A 1 205 ? -26.384 -41.119 -39.879 1.00 78.88 205 SER A O 1
ATOM 1595 N N . LEU A 1 206 ? -25.865 -39.488 -38.426 1.00 81.12 206 LEU A N 1
ATOM 1596 C CA . LEU A 1 206 ? -26.895 -39.843 -37.449 1.00 81.12 206 LEU A CA 1
ATOM 1597 C C . LEU A 1 206 ? -28.308 -39.673 -38.027 1.00 81.12 206 LEU A C 1
ATOM 1599 O O . LEU A 1 206 ? -29.156 -40.547 -37.857 1.00 81.12 206 LEU A O 1
ATOM 1603 N N . VAL A 1 207 ? -28.544 -38.580 -38.760 1.00 83.25 207 VAL A N 1
ATOM 1604 C CA . VAL A 1 207 ? -29.821 -38.316 -39.443 1.00 83.25 207 VAL A CA 1
ATOM 1605 C C . VAL A 1 207 ? -30.082 -39.349 -40.541 1.00 83.25 207 VAL A C 1
ATOM 1607 O O . VAL A 1 207 ? -31.213 -39.820 -40.675 1.00 83.25 207 VAL A O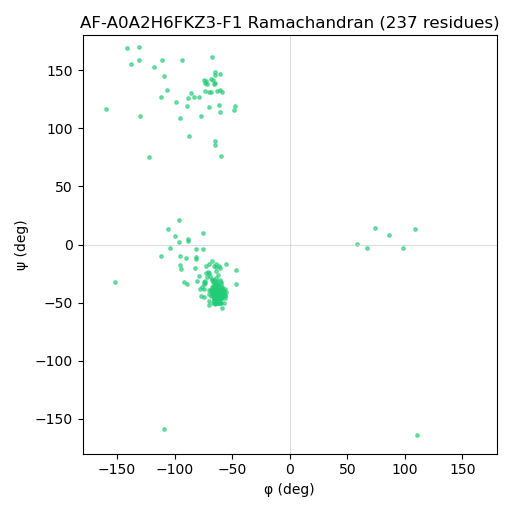 1
ATOM 1610 N N . MET A 1 208 ? -29.056 -39.755 -41.295 1.00 83.88 208 MET A N 1
ATOM 1611 C CA . MET A 1 208 ? -29.182 -40.804 -42.312 1.00 83.88 208 MET A CA 1
ATOM 1612 C C . MET A 1 208 ? -29.542 -42.158 -41.696 1.00 83.88 208 MET A C 1
ATOM 1614 O O . MET A 1 208 ? -30.466 -42.815 -42.169 1.00 83.88 208 MET A O 1
ATOM 1618 N N . VAL A 1 209 ? -28.853 -42.558 -40.622 1.00 86.00 209 VAL A N 1
ATOM 1619 C CA . VAL A 1 209 ? -29.125 -43.819 -39.916 1.00 86.00 209 VAL A CA 1
ATOM 1620 C C . VAL A 1 209 ? -30.538 -43.820 -39.342 1.00 86.00 209 VAL A C 1
ATOM 1622 O O . VAL A 1 209 ? -31.264 -44.795 -39.517 1.00 86.00 209 VAL A O 1
ATOM 1625 N N . LEU A 1 210 ? -30.968 -42.716 -38.725 1.00 83.81 210 LEU A N 1
ATOM 1626 C CA . LEU A 1 210 ? -32.323 -42.594 -38.190 1.00 83.81 210 LEU A CA 1
ATOM 1627 C C . LEU A 1 210 ? -33.383 -42.651 -39.304 1.00 83.81 210 LEU A C 1
ATOM 1629 O O . LEU A 1 210 ? -34.408 -43.309 -39.148 1.00 83.81 210 LEU A O 1
ATOM 1633 N N . SER A 1 211 ? -33.114 -42.024 -40.451 1.00 81.56 211 SER A N 1
ATOM 1634 C CA . SER A 1 211 ? -34.004 -42.066 -41.620 1.00 81.56 211 SER A CA 1
ATOM 1635 C C . SER A 1 211 ? -34.103 -43.475 -42.213 1.00 81.56 211 SER A C 1
ATOM 1637 O O . SER A 1 211 ? -35.195 -43.925 -42.548 1.00 81.5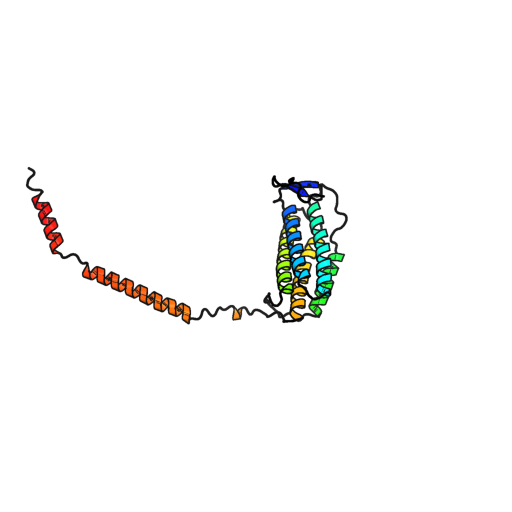6 211 SER A O 1
ATOM 1639 N N . LEU A 1 212 ? -32.986 -44.205 -42.295 1.00 83.25 212 LEU A N 1
ATOM 1640 C CA . LEU A 1 212 ? -32.962 -45.599 -42.747 1.00 83.25 212 LEU A CA 1
ATOM 1641 C C . LEU A 1 212 ? -33.710 -46.514 -41.776 1.00 83.25 212 LEU A C 1
ATOM 1643 O O . LEU A 1 212 ? -34.504 -47.338 -42.220 1.00 83.25 212 LEU A O 1
ATOM 1647 N N . LEU A 1 213 ? -33.527 -46.338 -40.465 1.00 80.81 213 LEU A N 1
ATOM 1648 C CA . LEU A 1 213 ? -34.293 -47.076 -39.461 1.00 80.81 213 LEU A CA 1
ATOM 1649 C C . LEU A 1 213 ? -35.796 -46.831 -39.627 1.00 80.81 213 LEU A C 1
ATOM 1651 O O . LEU A 1 213 ? -36.559 -47.785 -39.624 1.00 80.81 213 LEU A O 1
ATOM 1655 N N . LEU A 1 214 ? -36.234 -45.596 -39.871 1.00 76.12 214 LEU A N 1
ATOM 1656 C CA . LEU A 1 214 ? -37.654 -45.308 -40.111 1.00 76.12 214 LEU A CA 1
ATOM 1657 C C . LEU A 1 214 ? -38.197 -45.929 -41.410 1.00 76.12 214 LEU A C 1
ATOM 1659 O O . LEU A 1 214 ? -39.372 -46.289 -41.467 1.00 76.12 214 LEU A O 1
ATOM 1663 N N . ILE A 1 215 ? -37.365 -46.084 -42.444 1.00 76.25 215 ILE A N 1
ATOM 1664 C CA . ILE A 1 215 ? -37.756 -46.736 -43.704 1.00 76.25 215 ILE A CA 1
ATOM 1665 C C . ILE A 1 215 ? -37.848 -48.259 -43.531 1.00 76.25 215 ILE A C 1
ATOM 1667 O O . ILE A 1 215 ? -38.822 -48.865 -43.977 1.00 76.25 215 ILE A O 1
ATOM 1671 N N . PHE A 1 216 ? -36.863 -48.877 -42.874 1.00 71.38 216 PHE A N 1
ATOM 1672 C CA . PHE A 1 216 ? -36.787 -50.334 -42.711 1.00 71.38 216 PHE A CA 1
ATOM 1673 C C . PHE A 1 216 ? -37.635 -50.877 -41.557 1.00 71.38 216 PHE A C 1
ATOM 1675 O O . PHE A 1 216 ? -37.977 -52.054 -41.567 1.00 71.38 216 PHE A O 1
ATOM 1682 N N . HIS A 1 217 ? -38.005 -50.040 -40.586 1.00 63.44 217 HIS A N 1
ATOM 1683 C CA . HIS A 1 217 ? -38.888 -50.412 -39.478 1.00 63.44 217 HIS A CA 1
ATOM 1684 C C . HIS A 1 217 ? -40.356 -50.040 -39.727 1.00 63.44 217 HIS A C 1
ATOM 1686 O O . HIS A 1 217 ? -41.133 -49.949 -38.778 1.00 63.44 217 HIS A O 1
ATOM 1692 N N . ARG A 1 218 ? -40.768 -49.842 -40.991 1.00 57.19 218 ARG A N 1
ATOM 1693 C CA . ARG A 1 218 ? -42.195 -49.825 -41.337 1.00 57.19 218 ARG A CA 1
ATOM 1694 C C . ARG A 1 218 ? -42.785 -51.196 -40.972 1.00 57.19 218 ARG A C 1
ATOM 1696 O O . ARG A 1 218 ? -42.389 -52.181 -41.597 1.00 57.19 218 ARG A O 1
ATOM 1703 N N . PRO A 1 219 ? -43.699 -51.294 -39.990 1.00 56.69 219 PRO A N 1
ATOM 1704 C CA . PRO A 1 219 ? -44.331 -52.566 -39.671 1.00 56.69 219 PRO A CA 1
ATOM 1705 C C . PRO A 1 219 ? -45.093 -53.067 -40.903 1.00 56.69 219 PRO A C 1
ATOM 1707 O O . PRO A 1 219 ? -45.794 -52.295 -41.564 1.00 56.69 219 PRO A O 1
ATOM 1710 N N . SER A 1 220 ? -44.917 -54.347 -41.238 1.00 57.16 220 SER A N 1
ATOM 1711 C CA . SER A 1 220 ? -45.653 -55.000 -42.317 1.00 57.16 220 SER A CA 1
ATOM 1712 C C . SER A 1 220 ? -47.151 -54.907 -42.027 1.00 57.16 220 SER A C 1
ATOM 1714 O O . SER A 1 220 ? -47.606 -55.208 -40.921 1.00 57.16 220 SER A O 1
ATOM 1716 N N . THR A 1 221 ? -47.924 -54.480 -43.024 1.00 57.69 221 THR A N 1
ATOM 1717 C CA . THR A 1 221 ? -49.381 -54.277 -42.949 1.00 57.69 221 THR A CA 1
ATOM 1718 C C . THR A 1 221 ? -50.158 -55.518 -42.500 1.00 57.69 221 THR A C 1
ATOM 1720 O O . THR A 1 221 ? -51.296 -55.398 -42.051 1.00 57.69 221 THR A O 1
ATOM 1723 N N . ASP A 1 222 ? -49.533 -56.692 -42.556 1.00 56.66 222 ASP A N 1
ATOM 1724 C CA . ASP A 1 222 ? -50.147 -57.976 -42.226 1.00 56.66 222 ASP A CA 1
ATOM 1725 C C . ASP A 1 222 ? -50.347 -58.167 -40.710 1.00 56.66 222 ASP A C 1
ATOM 1727 O O . ASP A 1 222 ? -51.363 -58.719 -40.288 1.00 56.66 222 ASP A O 1
ATOM 1731 N N . THR A 1 223 ? -49.472 -57.597 -39.869 1.00 57.34 223 THR A N 1
ATOM 1732 C CA . THR A 1 223 ? -49.592 -57.710 -38.397 1.00 57.34 223 THR A CA 1
ATOM 1733 C C . THR A 1 223 ? -50.787 -56.942 -37.819 1.00 57.34 223 THR A C 1
ATOM 1735 O O . THR A 1 223 ? -51.352 -57.343 -36.801 1.00 57.34 223 THR A O 1
ATOM 1738 N N . MET A 1 224 ? -51.232 -55.870 -38.483 1.00 55.53 224 MET A N 1
ATOM 1739 C CA . MET A 1 224 ? -52.419 -55.113 -38.063 1.00 55.53 224 MET A CA 1
ATOM 1740 C C . MET A 1 224 ? -53.726 -55.850 -38.378 1.00 55.53 224 MET A C 1
ATOM 1742 O O . MET A 1 224 ? -54.683 -55.742 -37.614 1.00 55.53 224 MET A O 1
ATOM 1746 N N . SER A 1 225 ? -53.773 -56.634 -39.462 1.00 57.53 225 SER A N 1
ATOM 1747 C CA . SER A 1 225 ? -54.968 -57.405 -39.831 1.00 57.53 225 SER A CA 1
ATOM 1748 C C . SER A 1 225 ? -55.163 -58.631 -38.927 1.00 57.53 225 SER A C 1
ATOM 1750 O O . SER A 1 225 ? -56.282 -58.914 -38.496 1.00 57.53 225 SER A O 1
ATOM 1752 N N . GLU A 1 226 ? -54.072 -59.306 -38.545 1.00 58.09 226 GLU A N 1
ATOM 1753 C CA . GLU A 1 226 ? -54.116 -60.433 -37.599 1.00 58.09 226 GLU A CA 1
ATOM 1754 C C . GLU A 1 226 ? -54.534 -60.004 -36.182 1.00 58.09 226 GLU A C 1
ATOM 1756 O O . GLU A 1 226 ? -55.363 -60.669 -35.557 1.00 58.09 226 GLU A O 1
ATOM 1761 N N . MET A 1 227 ? -54.054 -58.852 -35.694 1.00 57.38 227 MET A N 1
ATOM 1762 C CA . MET A 1 227 ? -54.473 -58.312 -34.391 1.00 57.38 227 MET A CA 1
ATOM 1763 C C . MET A 1 227 ? -55.953 -57.892 -34.362 1.00 57.38 227 MET A C 1
ATOM 1765 O O . MET A 1 227 ? -56.613 -58.045 -33.333 1.00 57.38 227 MET A O 1
ATOM 1769 N N . MET A 1 228 ? -56.505 -57.415 -35.483 1.00 58.94 228 MET A N 1
ATOM 1770 C CA . MET A 1 228 ? -57.921 -57.031 -35.573 1.00 58.94 228 MET A CA 1
ATOM 1771 C C . MET A 1 228 ? -58.863 -58.248 -35.618 1.00 58.94 228 MET A C 1
ATOM 1773 O O . MET A 1 228 ? -59.952 -58.200 -35.044 1.00 58.94 228 MET A O 1
ATOM 1777 N N . ASN A 1 229 ? -58.438 -59.359 -36.233 1.00 60.19 229 ASN A N 1
ATOM 1778 C CA . ASN A 1 229 ? -59.233 -60.592 -36.295 1.00 60.19 229 ASN A CA 1
ATOM 1779 C C . ASN A 1 229 ? -59.274 -61.361 -34.963 1.00 60.19 229 ASN A C 1
ATOM 1781 O O . ASN A 1 229 ? -60.321 -61.920 -34.631 1.00 60.19 229 ASN A O 1
ATOM 1785 N N . MET A 1 230 ? -58.200 -61.346 -34.159 1.00 58.66 230 MET A N 1
ATOM 1786 C CA . MET A 1 230 ? -58.229 -61.960 -32.819 1.00 58.66 230 MET A CA 1
ATOM 1787 C C . MET A 1 230 ? -59.212 -61.253 -31.875 1.00 58.66 230 MET A C 1
ATOM 1789 O O . MET A 1 230 ? -59.966 -61.917 -31.164 1.00 58.66 230 MET A O 1
ATOM 1793 N N . HIS A 1 231 ? -59.281 -59.917 -31.908 1.00 58.66 231 HIS A N 1
ATOM 1794 C CA . HIS A 1 231 ? -60.204 -59.167 -31.047 1.00 58.66 231 HIS A CA 1
ATOM 1795 C C . HIS A 1 231 ? -61.686 -59.317 -31.433 1.00 58.66 231 HIS A C 1
ATOM 1797 O O . HIS A 1 231 ? -62.556 -59.175 -30.575 1.00 58.66 231 HIS A O 1
ATOM 1803 N N . MET A 1 232 ? -61.995 -59.655 -32.688 1.00 58.38 232 MET A N 1
ATOM 1804 C CA . MET A 1 232 ? -63.372 -59.914 -33.135 1.00 58.38 232 MET A CA 1
ATOM 1805 C C . MET A 1 232 ? -63.883 -61.311 -32.737 1.00 58.38 232 MET A C 1
ATOM 1807 O O . MET A 1 232 ? -65.087 -61.477 -32.538 1.00 58.38 232 MET A O 1
ATOM 1811 N N . GLN A 1 233 ? -63.005 -62.311 -32.572 1.00 56.62 233 GLN A N 1
ATOM 1812 C CA . GLN A 1 233 ? -63.414 -63.664 -32.163 1.00 56.62 233 GLN A CA 1
ATOM 1813 C C . GLN A 1 233 ? -63.652 -63.807 -30.651 1.00 56.62 233 GLN A C 1
ATOM 1815 O O . GLN A 1 233 ? -64.555 -64.540 -30.248 1.00 56.62 233 GLN A O 1
ATOM 1820 N N . GLU A 1 234 ? -62.940 -63.060 -29.802 1.00 56.88 234 GLU A N 1
ATOM 1821 C CA . GLU A 1 234 ? -63.173 -63.082 -28.345 1.00 56.88 234 GLU A CA 1
ATOM 1822 C C . GLU A 1 234 ? -64.479 -62.380 -27.916 1.00 56.88 234 GLU A C 1
ATOM 1824 O O . GLU A 1 234 ? -65.007 -62.649 -26.835 1.00 56.88 234 GLU A O 1
ATOM 1829 N N . GLY A 1 235 ? -65.052 -61.525 -28.772 1.00 57.84 235 GLY A N 1
ATOM 1830 C CA . GLY A 1 235 ? -66.292 -60.789 -28.498 1.00 57.84 235 GLY A CA 1
ATOM 1831 C C . GLY A 1 235 ? -67.598 -61.566 -28.723 1.00 57.84 235 GLY A C 1
ATOM 1832 O O . GLY A 1 235 ? -68.648 -61.101 -28.285 1.00 57.84 235 GLY A O 1
ATOM 1833 N N . MET A 1 236 ? -67.571 -62.737 -29.378 1.00 56.81 236 MET A N 1
ATOM 1834 C CA . MET A 1 236 ? -68.794 -63.466 -29.780 1.00 56.81 236 MET A CA 1
ATOM 1835 C C . MET A 1 236 ? -69.153 -64.697 -28.928 1.00 56.81 236 MET A C 1
ATOM 1837 O O . MET A 1 236 ? -70.221 -65.268 -29.132 1.00 56.81 236 MET A O 1
ATOM 1841 N N . HIS A 1 237 ? -68.344 -65.076 -27.931 1.00 54.94 237 HIS A N 1
ATOM 1842 C CA . HIS A 1 237 ? -68.630 -66.223 -27.044 1.00 54.94 237 HIS A CA 1
ATOM 1843 C C . HIS A 1 237 ? -69.092 -65.854 -25.620 1.00 54.94 237 HIS A C 1
ATOM 1845 O O . HIS A 1 237 ? -69.171 -66.719 -24.749 1.00 54.94 237 HIS A O 1
ATOM 1851 N N . LYS A 1 238 ? -69.451 -64.589 -25.374 1.00 55.97 238 LYS A N 1
ATOM 1852 C CA . LYS A 1 238 ? -70.116 -64.155 -24.132 1.00 55.97 238 LYS A CA 1
ATOM 1853 C C . LYS A 1 238 ? -71.464 -63.493 -24.432 1.00 55.97 238 LYS A C 1
ATOM 1855 O O . LYS A 1 238 ? -71.601 -62.275 -24.349 1.00 55.97 238 LYS A O 1
ATOM 1860 N N . LYS A 1 239 ? -72.454 -64.317 -24.771 1.00 48.16 239 LYS A N 1
ATOM 1861 C CA . LYS A 1 239 ? -73.882 -64.046 -24.580 1.00 48.16 239 LYS A CA 1
ATOM 1862 C C . LYS A 1 239 ? -74.576 -65.333 -24.171 1.00 48.16 239 LYS A C 1
ATOM 1864 O O . LYS A 1 239 ? -74.241 -66.371 -24.778 1.00 48.16 239 LYS A O 1
#